Protein AF-A0A6V7WZM6-F1 (afdb_monomer_lite)

Secondary structure (DSSP, 8-state):
---GGGS-TT------TT--GGGHHHHHHHHHHHHHHHS-HHHHHH--EEEEEE--HHIIIII-PPP-HHHHHHHHHHHHHH-SSEEEEEE-S-EEEETTBTT--TTGGGSTTGGGS-HHHHHHHHHHHHHHHHHHHHHHHTTGGG-TTEEEEEETT-EEEEPTTS-GGGTB-TTSS-B-TTGGG-

Sequence (186 aa):
MGNVDSLPSNQFNVAESGAETDGMPDQAKRLIGRLKEYYTTEQLKEKWIMLFITVGTEEFCAKCDPPNIGALRHSIQTLRRSLPKLFVVLVGPIHVARSSELTLNLLKPRCPCLSKITDSQLANLQQIWRKALTQLEAEFYEKNNKYPTFSLLALSKLKIGIDNRQPLEQLFLSEFPLLNRQGNCF

Foldseek 3Di:
DDDQVPDDLPDLDLDDPLDALQCLQVNLVVSLVSCCVVDPPVRLQVDADEEEAEHDQNCVQAPVHFHPLVSVLNSLVSNPVRGQAYEYEYEYHEQEDALVGSLDRPLQCLGNPSVPDDSVSSVVSLVRQLVSQVVSQVVVVVCCVVRVRYHYHYPSYHYHHDYPPDDPCQQDPNRHSDGDPVVVVD

Structure (mmCIF, N/CA/C/O backbone):
data_AF-A0A6V7WZM6-F1
#
_entry.id   AF-A0A6V7WZM6-F1
#
loop_
_atom_site.group_PDB
_atom_site.id
_atom_site.type_symbol
_atom_site.label_atom_id
_atom_site.label_alt_id
_atom_site.label_comp_id
_atom_site.label_asym_id
_atom_site.label_entity_id
_atom_site.label_seq_id
_atom_site.pdbx_PDB_ins_code
_atom_site.Cartn_x
_atom_site.Cartn_y
_atom_site.Cartn_z
_atom_site.occupancy
_atom_site.B_iso_or_equiv
_atom_site.auth_seq_id
_atom_site.auth_comp_id
_atom_site.auth_asym_id
_atom_site.auth_atom_id
_atom_site.pdbx_PDB_model_num
ATOM 1 N N . MET A 1 1 ? 7.167 -15.679 4.738 1.00 50.94 1 MET A N 1
ATOM 2 C CA . MET A 1 1 ? 5.975 -15.218 5.487 1.00 50.94 1 MET A CA 1
ATOM 3 C C . MET A 1 1 ? 5.193 -16.457 5.918 1.00 50.94 1 MET A C 1
ATOM 5 O O . MET A 1 1 ? 5.242 -17.433 5.182 1.00 50.94 1 MET A O 1
ATOM 9 N N . GLY A 1 2 ? 4.579 -16.480 7.106 1.00 54.53 2 GLY A N 1
ATOM 10 C CA . GLY A 1 2 ? 3.734 -17.611 7.532 1.00 54.53 2 GLY A CA 1
ATOM 11 C C . GLY A 1 2 ? 2.428 -17.664 6.732 1.00 54.53 2 GLY A C 1
ATOM 12 O O . GLY A 1 2 ? 2.016 -16.640 6.192 1.00 54.53 2 GLY A O 1
ATOM 13 N N . ASN A 1 3 ? 1.787 -18.834 6.635 1.00 64.88 3 ASN A N 1
ATOM 14 C CA . ASN A 1 3 ? 0.461 -18.941 6.018 1.00 64.88 3 ASN A CA 1
ATOM 15 C C . ASN A 1 3 ? -0.543 -18.173 6.894 1.00 64.88 3 ASN A C 1
ATOM 17 O O . ASN A 1 3 ? -0.556 -18.384 8.107 1.00 64.88 3 ASN A O 1
ATOM 21 N N . VAL A 1 4 ? -1.367 -17.298 6.312 1.00 61.56 4 VAL A N 1
ATOM 22 C CA . VAL A 1 4 ? -2.349 -16.490 7.054 1.00 61.56 4 VAL A CA 1
ATOM 23 C C . VAL A 1 4 ? -3.212 -17.365 7.965 1.00 61.56 4 VAL A C 1
ATOM 25 O O . VAL A 1 4 ? -3.382 -17.027 9.136 1.00 61.56 4 VAL A O 1
ATOM 28 N N . ASP A 1 5 ? -3.640 -18.537 7.501 1.00 69.88 5 ASP A N 1
ATOM 29 C CA . ASP A 1 5 ? -4.490 -19.465 8.262 1.00 69.88 5 ASP A CA 1
ATOM 30 C C . ASP A 1 5 ? -3.770 -20.138 9.445 1.00 69.88 5 ASP A C 1
ATOM 32 O O . ASP A 1 5 ? -4.404 -20.723 10.317 1.00 69.88 5 ASP A O 1
ATOM 36 N N . SER A 1 6 ? -2.439 -20.031 9.502 1.00 69.88 6 SER A N 1
ATOM 37 C CA . SER A 1 6 ? -1.604 -20.567 10.586 1.00 69.88 6 SER A CA 1
ATOM 38 C C . SER A 1 6 ? -1.227 -19.531 11.651 1.00 69.88 6 SER A C 1
ATOM 40 O O . SER A 1 6 ? -0.584 -19.875 12.644 1.00 69.88 6 SER A O 1
ATOM 42 N N . LEU A 1 7 ? -1.592 -18.258 11.458 1.00 69.81 7 LEU A N 1
ATOM 43 C CA . LEU A 1 7 ? -1.223 -17.187 12.382 1.00 69.81 7 LEU A CA 1
ATOM 44 C C . LEU A 1 7 ? -2.189 -17.144 13.581 1.00 69.81 7 LEU A C 1
ATOM 46 O O . LEU A 1 7 ? -3.402 -17.184 13.368 1.00 69.81 7 LEU A O 1
ATOM 50 N N . PRO A 1 8 ? -1.689 -16.993 14.824 1.00 74.81 8 PRO A N 1
ATOM 51 C CA . PRO A 1 8 ? -2.537 -16.836 16.004 1.00 74.81 8 PRO A CA 1
ATOM 52 C C . PRO A 1 8 ? -3.531 -15.673 15.864 1.00 74.81 8 PRO A C 1
ATOM 54 O O . PRO A 1 8 ? -3.260 -14.694 15.168 1.00 74.81 8 PRO A O 1
ATOM 57 N N . SER A 1 9 ? -4.657 -15.731 16.580 1.00 68.38 9 SER A N 1
ATOM 58 C CA . SER A 1 9 ? -5.728 -14.719 16.500 1.00 68.38 9 SER A CA 1
ATOM 59 C C . SER A 1 9 ? -5.288 -13.302 16.895 1.00 68.38 9 SER A C 1
ATOM 61 O O . SER A 1 9 ? -5.882 -12.322 16.450 1.00 68.38 9 SER A O 1
ATOM 63 N N . ASN A 1 10 ? -4.209 -13.171 17.675 1.00 73.25 10 ASN A N 1
ATOM 64 C CA . ASN A 1 10 ? -3.603 -11.886 18.035 1.00 73.25 10 ASN A CA 1
ATOM 65 C C . ASN A 1 10 ? -2.648 -11.320 16.963 1.00 73.25 10 ASN A C 1
ATOM 67 O O . ASN A 1 10 ? -2.084 -10.242 17.154 1.00 73.25 10 ASN A O 1
ATOM 71 N N . GLN A 1 11 ? -2.442 -12.029 15.848 1.00 81.69 11 GLN A N 1
ATOM 72 C CA . GLN A 1 11 ? -1.678 -11.546 14.705 1.00 81.69 11 GLN A CA 1
ATOM 73 C C . GLN A 1 11 ? -2.614 -11.035 13.609 1.00 81.69 11 GLN A C 1
ATOM 75 O O . GLN A 1 11 ? -3.387 -11.774 12.996 1.00 81.69 11 GLN A O 1
ATOM 80 N N . PHE A 1 12 ? -2.481 -9.743 13.323 1.00 89.25 12 PHE A N 1
ATOM 81 C CA . PHE A 1 12 ? -3.314 -9.021 12.360 1.00 89.25 12 PHE A CA 1
ATOM 82 C C . PHE A 1 12 ? -2.660 -8.874 10.980 1.00 89.25 12 PHE A C 1
ATOM 84 O O . PHE A 1 12 ? -3.156 -8.130 10.138 1.00 89.25 12 PHE A O 1
ATOM 91 N N . ASN A 1 13 ? -1.547 -9.571 10.734 1.00 88.56 13 ASN A N 1
ATOM 92 C CA . ASN A 1 13 ? -0.945 -9.617 9.408 1.00 88.56 13 ASN A CA 1
ATOM 93 C C . ASN A 1 13 ? -1.780 -10.535 8.503 1.00 88.56 13 ASN A C 1
ATOM 95 O O . ASN A 1 13 ? -1.905 -11.726 8.773 1.00 88.56 13 ASN A O 1
ATOM 99 N N . VAL A 1 14 ? -2.352 -9.959 7.449 1.00 90.69 14 VAL A N 1
ATOM 100 C CA . VAL A 1 14 ? -3.162 -10.658 6.437 1.00 90.69 14 VAL A CA 1
ATOM 101 C C . VAL A 1 14 ? -2.516 -10.605 5.050 1.00 90.69 14 VAL A C 1
ATOM 103 O O . VAL A 1 14 ? -3.188 -10.849 4.054 1.00 90.69 14 VAL A O 1
ATOM 106 N N . ALA A 1 15 ? -1.226 -10.258 4.977 1.00 87.00 15 ALA A N 1
ATOM 107 C CA . ALA A 1 15 ? -0.491 -10.216 3.724 1.00 87.00 15 ALA A CA 1
ATOM 108 C C . ALA A 1 15 ? -0.279 -11.632 3.176 1.00 87.00 15 ALA A C 1
ATOM 110 O O . ALA A 1 15 ? 0.153 -12.540 3.890 1.00 87.00 15 ALA A O 1
ATOM 111 N N . GLU A 1 16 ? -0.536 -11.790 1.883 1.00 84.94 16 GLU A N 1
ATOM 112 C CA . GLU A 1 16 ? -0.425 -13.055 1.164 1.00 84.94 16 GLU A CA 1
ATOM 113 C C . GLU A 1 16 ? 0.587 -12.919 0.025 1.00 84.94 16 GLU A C 1
ATOM 115 O O . GLU A 1 16 ? 0.726 -11.860 -0.588 1.00 84.94 16 GLU A O 1
ATOM 120 N N . SER A 1 17 ? 1.330 -13.991 -0.246 1.00 82.31 17 SER A N 1
ATOM 121 C CA . SER A 1 17 ? 2.228 -14.028 -1.406 1.00 82.31 17 SER A CA 1
ATOM 122 C C . SER A 1 17 ? 1.406 -14.028 -2.693 1.00 82.31 17 SER A C 1
ATOM 124 O O . SER A 1 17 ? 0.394 -14.721 -2.762 1.00 82.31 17 SER A O 1
ATOM 126 N N . GLY A 1 18 ? 1.828 -13.261 -3.700 1.00 83.50 18 GLY A N 1
ATOM 127 C CA . GLY A 1 18 ? 1.054 -13.116 -4.935 1.00 83.50 18 GLY A CA 1
ATOM 128 C C . GLY A 1 18 ? -0.192 -12.234 -4.795 1.00 83.50 18 GLY A C 1
ATOM 129 O O . GLY A 1 18 ? -1.005 -12.192 -5.712 1.00 83.50 18 GLY A O 1
ATOM 130 N N . ALA A 1 19 ? -0.378 -11.546 -3.664 1.00 87.00 19 ALA A N 1
ATOM 131 C CA . ALA A 1 19 ? -1.507 -10.646 -3.494 1.00 87.00 19 ALA A CA 1
ATOM 132 C C . ALA A 1 19 ? -1.387 -9.405 -4.386 1.00 87.00 19 ALA A C 1
ATOM 134 O O . ALA A 1 19 ? -0.402 -8.668 -4.331 1.00 87.00 19 ALA A O 1
ATOM 135 N N . GLU A 1 20 ? -2.456 -9.142 -5.126 1.00 92.94 20 GLU A N 1
ATOM 136 C CA . GLU A 1 20 ? -2.622 -7.963 -5.972 1.00 92.94 20 GLU A CA 1
ATOM 137 C C . GLU A 1 20 ? -3.690 -7.030 -5.386 1.00 92.94 20 GLU A C 1
ATOM 139 O O . GLU A 1 20 ? -4.483 -7.410 -4.516 1.00 92.94 20 GLU A O 1
ATOM 144 N N . THR A 1 21 ? -3.754 -5.798 -5.887 1.00 93.62 21 THR A N 1
ATOM 145 C CA . THR A 1 21 ? -4.745 -4.791 -5.486 1.00 93.62 21 THR A CA 1
ATOM 146 C C . THR A 1 21 ? -6.187 -5.271 -5.653 1.00 93.62 21 THR A C 1
ATOM 148 O O . THR A 1 21 ? -7.040 -4.866 -4.863 1.00 93.62 21 THR A O 1
ATOM 151 N N . ASP A 1 22 ? -6.451 -6.187 -6.587 1.00 93.81 22 ASP A N 1
ATOM 152 C CA . ASP A 1 22 ? -7.751 -6.841 -6.782 1.00 93.81 22 ASP A CA 1
ATOM 153 C C . ASP A 1 22 ? -8.219 -7.647 -5.560 1.00 93.81 22 ASP A C 1
ATOM 155 O O . ASP A 1 22 ? -9.410 -7.658 -5.249 1.00 93.81 22 ASP A O 1
ATOM 159 N N . GLY A 1 23 ? -7.292 -8.283 -4.835 1.00 92.94 23 GLY A N 1
ATOM 160 C CA . GLY A 1 23 ? -7.582 -9.113 -3.658 1.00 92.94 23 GLY A CA 1
ATOM 161 C C . GLY A 1 23 ? -7.719 -8.327 -2.349 1.00 92.94 23 GLY A C 1
ATOM 162 O O . GLY A 1 23 ? -8.109 -8.880 -1.316 1.00 92.94 23 GLY A O 1
ATOM 163 N N . MET A 1 24 ? -7.432 -7.023 -2.368 1.00 95.06 24 MET A N 1
ATOM 164 C CA . MET A 1 24 ? -7.459 -6.171 -1.174 1.00 95.06 24 MET A CA 1
ATOM 165 C C . MET A 1 24 ? -8.801 -6.154 -0.424 1.00 95.06 24 MET A C 1
ATOM 167 O O . MET A 1 24 ? -8.771 -6.135 0.813 1.00 95.06 24 MET A O 1
ATOM 171 N N . PRO A 1 25 ? -9.975 -6.198 -1.091 1.00 96.56 25 PRO A N 1
ATOM 172 C CA . PRO A 1 25 ? -11.255 -6.247 -0.393 1.00 96.56 25 PRO A CA 1
ATOM 173 C C . PRO A 1 25 ? -11.390 -7.447 0.538 1.00 96.56 25 PRO A C 1
ATOM 175 O O . PRO A 1 25 ? -11.961 -7.324 1.624 1.00 96.56 25 PRO A O 1
ATOM 178 N N . ASP A 1 26 ? -10.858 -8.598 0.141 1.00 94.94 26 ASP A N 1
ATOM 179 C CA . ASP A 1 26 ? -10.987 -9.818 0.925 1.00 94.94 26 ASP A CA 1
ATOM 180 C C . ASP A 1 26 ? -9.980 -9.850 2.075 1.00 94.94 26 ASP A C 1
ATOM 182 O O . ASP A 1 26 ? -10.364 -10.192 3.196 1.00 94.94 26 ASP A O 1
ATOM 186 N N . GLN A 1 27 ? -8.750 -9.362 1.872 1.00 94.56 27 GLN A N 1
ATOM 187 C CA . GLN A 1 27 ? -7.808 -9.139 2.978 1.00 94.56 27 GLN A CA 1
ATOM 188 C C . GLN A 1 27 ? -8.362 -8.147 4.013 1.00 94.56 27 GLN A C 1
ATOM 190 O O . GLN A 1 27 ? -8.269 -8.385 5.219 1.00 94.56 27 GLN A O 1
ATOM 195 N N . ALA A 1 28 ? -9.019 -7.070 3.568 1.00 96.56 28 ALA A N 1
ATOM 196 C CA . ALA A 1 28 ? -9.667 -6.110 4.459 1.00 96.56 28 ALA A CA 1
ATOM 197 C C . ALA A 1 28 ? -10.770 -6.763 5.310 1.00 96.56 28 ALA A C 1
ATOM 199 O O . ALA A 1 28 ? -10.822 -6.546 6.523 1.00 96.56 28 ALA A O 1
ATOM 200 N N . LYS A 1 29 ? -11.631 -7.596 4.707 1.00 96.12 29 LYS A N 1
ATOM 201 C CA . LYS A 1 29 ? -12.665 -8.348 5.442 1.00 96.12 29 LYS A CA 1
ATOM 202 C C . LYS A 1 29 ? -12.052 -9.319 6.452 1.00 96.12 29 LYS A C 1
ATOM 204 O O . LYS A 1 29 ? -12.521 -9.369 7.588 1.00 96.12 29 LYS A O 1
ATOM 209 N N . ARG A 1 30 ? -10.994 -10.047 6.069 1.00 94.25 30 ARG A N 1
ATOM 210 C CA . ARG A 1 30 ? -10.267 -10.972 6.959 1.00 94.25 30 ARG A CA 1
ATOM 211 C C . ARG A 1 30 ? -9.695 -10.241 8.174 1.00 94.25 30 ARG A C 1
ATOM 213 O O . ARG A 1 30 ? -9.903 -10.684 9.301 1.00 94.25 30 ARG A O 1
ATOM 220 N N . LEU A 1 31 ? -9.053 -9.090 7.964 1.00 95.69 31 LEU A N 1
ATOM 221 C CA . LEU A 1 31 ? -8.522 -8.258 9.047 1.00 95.69 31 LEU A CA 1
ATOM 222 C C . LEU A 1 31 ? -9.627 -7.787 10.004 1.00 95.69 31 LEU A C 1
ATOM 224 O O . LEU A 1 31 ? -9.470 -7.878 11.220 1.00 95.69 31 LEU A O 1
ATOM 228 N N . ILE A 1 32 ? -10.757 -7.313 9.469 1.00 95.31 32 ILE A N 1
ATOM 229 C CA . ILE A 1 32 ? -11.909 -6.900 10.285 1.00 95.31 32 ILE A CA 1
ATOM 230 C C . ILE A 1 32 ? -12.431 -8.073 11.119 1.00 95.31 32 ILE A C 1
ATOM 232 O O . ILE A 1 32 ? -12.742 -7.880 12.293 1.00 95.31 32 ILE A O 1
ATOM 236 N N . GLY A 1 33 ? -12.514 -9.269 10.528 1.00 93.56 33 GLY A N 1
ATOM 237 C CA . GLY A 1 33 ? -12.898 -10.493 11.230 1.00 93.56 33 GLY A CA 1
ATOM 238 C C . GLY A 1 33 ? -11.994 -10.763 12.430 1.00 93.56 33 GLY A C 1
ATOM 239 O O . GLY A 1 33 ? -12.481 -10.821 13.555 1.00 93.56 33 GLY A O 1
ATOM 240 N N . ARG A 1 34 ? -10.674 -10.797 12.208 1.00 92.50 34 ARG A N 1
ATOM 241 C CA . ARG A 1 34 ? -9.678 -11.021 13.273 1.00 92.50 34 ARG A CA 1
ATOM 242 C C . ARG A 1 34 ? -9.743 -9.976 14.382 1.00 92.50 34 ARG A C 1
ATOM 244 O O . ARG A 1 34 ? -9.690 -10.314 15.559 1.00 92.50 34 ARG A O 1
ATOM 251 N N . LEU A 1 35 ? -9.887 -8.700 14.023 1.00 94.06 35 LEU A N 1
ATOM 252 C CA . LEU A 1 35 ? -9.990 -7.617 15.005 1.00 94.06 35 LEU A CA 1
ATOM 253 C C . LEU A 1 35 ? -11.238 -7.752 15.882 1.00 94.06 35 LEU A C 1
ATOM 255 O O . LEU A 1 35 ? -11.156 -7.490 17.077 1.00 94.06 35 LEU A O 1
ATOM 259 N N . LYS A 1 36 ? -12.374 -8.155 15.304 1.00 92.62 36 LYS A N 1
ATOM 260 C CA . LYS A 1 36 ? -13.636 -8.351 16.036 1.00 92.62 36 LYS A CA 1
ATOM 261 C C . LYS A 1 36 ? -13.674 -9.641 16.851 1.00 92.62 36 LYS A C 1
ATOM 263 O O . LYS A 1 36 ? -14.437 -9.721 17.804 1.00 92.62 36 LYS A O 1
ATOM 268 N N . GLU A 1 37 ? -12.893 -10.642 16.465 1.00 92.12 37 GLU A N 1
ATOM 269 C CA . GLU A 1 37 ? -12.717 -11.866 17.247 1.00 92.12 37 GLU A CA 1
ATOM 270 C C . GLU A 1 37 ? -11.836 -11.612 18.476 1.00 92.12 37 GLU A C 1
ATOM 272 O O . GLU A 1 37 ? -12.123 -12.107 19.563 1.00 92.12 37 GLU A O 1
ATOM 277 N N . TYR A 1 38 ? -10.782 -10.807 18.317 1.00 92.69 38 TYR A N 1
ATOM 278 C CA . TYR A 1 38 ? -9.828 -10.537 19.390 1.00 92.69 38 TYR A CA 1
ATOM 279 C C . TYR A 1 38 ? -10.270 -9.417 20.348 1.00 92.69 38 TYR A C 1
ATOM 281 O O . TYR A 1 38 ? -10.013 -9.502 21.549 1.00 92.69 38 TYR A O 1
ATOM 289 N N . TYR A 1 39 ? -10.916 -8.360 19.844 1.00 92.62 39 TYR A N 1
ATOM 290 C CA . TYR A 1 39 ? -11.364 -7.217 2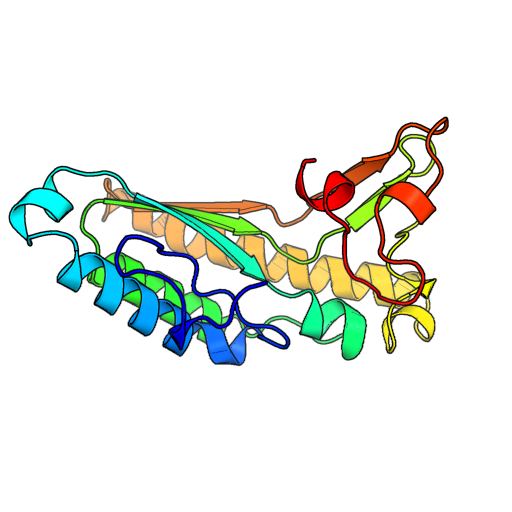0.645 1.00 92.62 39 TYR A CA 1
ATOM 291 C C . TYR A 1 39 ? -12.887 -7.131 20.729 1.00 92.62 39 TYR A C 1
ATOM 293 O O . TYR A 1 39 ? -13.590 -7.303 19.732 1.00 92.62 39 TYR A O 1
ATOM 301 N N . THR A 1 40 ? -13.402 -6.734 21.895 1.00 93.75 40 THR A N 1
ATOM 302 C CA . THR A 1 40 ? -14.820 -6.373 22.022 1.00 93.75 40 THR A CA 1
ATOM 303 C C . THR A 1 40 ? -15.132 -5.070 21.282 1.00 93.75 40 THR A C 1
ATOM 305 O O . THR A 1 40 ? -14.252 -4.258 20.970 1.00 93.75 40 THR A O 1
ATOM 308 N N . THR A 1 41 ? -16.420 -4.827 21.032 1.00 92.31 41 THR A N 1
ATOM 309 C CA . THR A 1 41 ? -16.881 -3.594 20.376 1.00 92.31 41 THR A CA 1
ATOM 310 C C . THR A 1 41 ? -16.483 -2.344 21.171 1.00 92.31 41 THR A C 1
ATOM 312 O O . THR A 1 41 ? -16.125 -1.321 20.587 1.00 92.31 41 THR A O 1
ATOM 315 N N . GLU A 1 42 ? -16.511 -2.418 22.499 1.00 94.31 42 GLU A N 1
ATOM 316 C CA . GLU A 1 42 ? -16.134 -1.344 23.421 1.00 94.31 42 GLU A CA 1
ATOM 317 C C . GLU A 1 42 ? -14.629 -1.074 23.344 1.00 94.31 42 GLU A C 1
ATOM 319 O O . GLU A 1 42 ? -14.218 0.070 23.155 1.00 94.31 42 GLU A O 1
ATOM 324 N N . GLN A 1 43 ? -13.807 -2.129 23.366 1.00 94.56 43 GLN A N 1
ATOM 325 C CA . GLN A 1 43 ? -12.353 -2.008 23.242 1.00 94.56 43 GLN A CA 1
ATOM 326 C C . GLN A 1 43 ? -11.938 -1.376 21.909 1.00 94.56 43 GLN A C 1
ATOM 328 O O . GLN A 1 43 ? -11.031 -0.542 21.880 1.00 94.56 43 GLN A O 1
ATOM 333 N N . LEU A 1 44 ? -12.604 -1.731 20.804 1.00 94.56 44 LEU A N 1
ATOM 334 C CA . LEU A 1 44 ? -12.327 -1.131 19.497 1.00 94.56 44 LEU A CA 1
ATOM 335 C C . LEU A 1 44 ? -12.645 0.369 19.474 1.00 94.56 44 LEU A C 1
ATOM 337 O O . LEU A 1 44 ? -11.889 1.127 18.877 1.00 94.56 44 LEU A O 1
ATOM 341 N N . LYS A 1 45 ? -13.716 0.828 20.139 1.00 94.69 45 LYS A N 1
ATOM 342 C CA . LYS A 1 45 ? -14.082 2.262 20.204 1.00 94.69 45 LYS A CA 1
ATOM 343 C C . LYS A 1 45 ? -13.028 3.113 20.908 1.00 94.69 45 LYS A C 1
ATOM 345 O O . LYS A 1 45 ? -12.867 4.296 20.593 1.00 94.69 45 LYS A O 1
ATOM 350 N N . GLU A 1 46 ? -12.294 2.535 21.847 1.00 95.19 46 GLU A N 1
ATOM 351 C CA . GLU A 1 46 ? -11.283 3.254 22.620 1.00 95.19 46 GLU A CA 1
ATOM 352 C C . GLU A 1 46 ? -9.924 3.309 21.913 1.00 95.19 46 GLU A C 1
ATOM 354 O O . GLU A 1 46 ? -9.199 4.293 22.070 1.00 95.19 46 GLU A O 1
ATOM 359 N N . LYS A 1 47 ? -9.610 2.323 21.067 1.00 94.25 47 LYS A N 1
ATOM 360 C CA . LYS A 1 47 ? -8.286 2.149 20.455 1.00 94.25 47 LYS A CA 1
ATOM 361 C C . LYS A 1 47 ? -8.168 2.805 19.084 1.00 94.25 47 LYS A C 1
ATOM 363 O O . LYS A 1 47 ? -9.050 2.674 18.246 1.00 94.25 47 LYS A O 1
ATOM 368 N N . TRP A 1 48 ? -7.030 3.451 18.838 1.00 96.50 48 TRP A N 1
ATOM 369 C CA . TRP A 1 48 ? -6.594 3.804 17.488 1.00 96.50 48 TRP A CA 1
ATOM 370 C C . TRP A 1 48 ? -5.861 2.626 16.857 1.00 96.50 48 TRP A C 1
ATOM 372 O O . TRP A 1 48 ? -4.947 2.069 17.463 1.00 96.50 48 TRP A O 1
ATOM 382 N N . ILE A 1 49 ? -6.247 2.271 15.633 1.00 96.06 49 ILE A N 1
ATOM 383 C CA . ILE A 1 49 ? -5.558 1.255 14.838 1.00 96.06 49 ILE A CA 1
ATOM 384 C C . ILE A 1 49 ? -4.738 1.965 13.767 1.00 96.06 49 ILE A C 1
ATOM 386 O O . ILE A 1 49 ? -5.288 2.695 12.944 1.00 96.06 49 ILE A O 1
ATOM 390 N N . MET A 1 50 ? -3.426 1.742 13.778 1.00 97.06 50 MET A N 1
ATOM 391 C CA . MET A 1 50 ? -2.549 2.087 12.663 1.00 97.06 50 MET A CA 1
ATOM 392 C C . MET A 1 50 ? -2.450 0.872 11.741 1.00 97.06 50 MET A C 1
ATOM 394 O O . MET A 1 50 ? -2.057 -0.207 12.180 1.00 97.06 50 MET A O 1
ATOM 398 N N . LEU A 1 51 ? -2.826 1.043 10.477 1.00 96.88 51 LEU A N 1
ATOM 399 C CA . LEU A 1 51 ? -2.837 -0.012 9.473 1.00 96.88 51 LEU A CA 1
ATOM 400 C C . LEU A 1 51 ? -1.888 0.340 8.333 1.00 96.88 51 LEU A C 1
ATOM 402 O O . LEU A 1 51 ? -2.097 1.328 7.632 1.00 96.88 51 LEU A O 1
ATOM 406 N N . PHE A 1 52 ? -0.894 -0.512 8.109 1.00 95.50 52 PHE A N 1
ATOM 407 C CA . PHE A 1 52 ? -0.052 -0.453 6.922 1.00 95.50 52 PHE A CA 1
ATOM 408 C C . PHE A 1 52 ? -0.672 -1.304 5.814 1.00 95.50 52 PHE A C 1
ATOM 410 O O . PHE A 1 52 ? -0.922 -2.492 6.005 1.00 95.50 52 PHE A O 1
ATOM 417 N N . ILE A 1 53 ? -0.918 -0.689 4.660 1.00 94.94 53 ILE A N 1
ATOM 418 C CA . ILE A 1 53 ? -1.336 -1.367 3.433 1.00 94.94 53 ILE A CA 1
ATOM 419 C C . ILE A 1 53 ? -0.188 -1.230 2.444 1.00 94.94 53 ILE A C 1
ATOM 421 O O . ILE A 1 53 ? 0.011 -0.160 1.879 1.00 94.94 53 ILE A O 1
ATOM 425 N N . THR A 1 54 ? 0.576 -2.296 2.251 1.00 91.69 54 THR A N 1
ATOM 426 C CA . THR A 1 54 ? 1.697 -2.348 1.305 1.00 91.69 54 THR A CA 1
ATOM 427 C C . THR A 1 54 ? 1.255 -3.105 0.059 1.00 91.69 54 THR A C 1
ATOM 429 O O . THR A 1 54 ? 0.925 -4.286 0.163 1.00 91.69 54 THR A O 1
ATOM 432 N N . VAL A 1 55 ? 1.214 -2.448 -1.101 1.00 91.31 55 VAL A N 1
ATOM 433 C CA . VAL A 1 55 ? 0.639 -3.022 -2.331 1.00 91.31 55 VAL A CA 1
ATOM 434 C C . VAL A 1 55 ? 1.490 -2.749 -3.561 1.00 91.31 55 VAL A C 1
ATOM 436 O O . VAL A 1 55 ? 2.300 -1.822 -3.598 1.00 91.31 55 VAL A O 1
ATOM 439 N N . GLY A 1 56 ? 1.243 -3.542 -4.602 1.00 85.56 56 GLY A N 1
ATOM 440 C CA . GLY A 1 56 ? 1.727 -3.273 -5.944 1.00 85.56 56 GLY A CA 1
ATOM 441 C C . GLY A 1 56 ? 3.044 -3.932 -6.299 1.00 85.56 56 GLY A C 1
ATOM 442 O O . GLY A 1 56 ? 3.457 -3.791 -7.437 1.00 85.56 56 GLY A O 1
ATOM 443 N N . THR A 1 57 ? 3.713 -4.656 -5.398 1.00 84.38 57 THR A N 1
ATOM 444 C CA . THR A 1 57 ? 4.933 -5.393 -5.771 1.00 84.38 57 THR A CA 1
ATOM 445 C C . THR A 1 57 ? 4.648 -6.395 -6.886 1.00 84.38 57 THR A C 1
ATOM 447 O O . THR A 1 57 ? 5.396 -6.420 -7.856 1.00 84.38 57 THR A O 1
ATOM 450 N N . GLU A 1 58 ? 3.559 -7.161 -6.799 1.00 88.94 58 GLU A N 1
ATOM 451 C CA . GLU A 1 58 ? 3.198 -8.162 -7.809 1.00 88.94 58 GLU A CA 1
ATOM 452 C C . GLU A 1 58 ? 2.829 -7.510 -9.146 1.00 88.94 58 GLU A C 1
ATOM 454 O O . GLU A 1 58 ? 3.465 -7.787 -10.166 1.00 88.94 58 GLU A O 1
ATOM 459 N N . GLU A 1 59 ? 1.890 -6.560 -9.153 1.00 92.69 59 GLU A N 1
ATOM 460 C CA . GLU A 1 59 ? 1.498 -5.862 -10.382 1.00 92.69 59 GLU A CA 1
ATOM 461 C C . GLU A 1 59 ? 2.666 -5.097 -11.005 1.00 92.69 59 GLU A C 1
ATOM 463 O O . GLU A 1 59 ? 2.895 -5.177 -12.210 1.00 92.69 59 GLU A O 1
ATOM 468 N N . PHE A 1 60 ? 3.453 -4.389 -10.196 1.00 90.25 60 PHE A N 1
ATOM 469 C CA . PHE A 1 60 ? 4.550 -3.560 -10.680 1.00 90.25 60 PHE A CA 1
ATOM 470 C C . PHE A 1 60 ? 5.730 -4.403 -11.175 1.00 90.25 60 PHE A C 1
ATOM 472 O O . PHE A 1 60 ? 6.266 -4.124 -12.242 1.00 90.25 60 PHE A O 1
ATOM 479 N N . CYS A 1 61 ? 6.142 -5.436 -10.433 1.00 88.81 61 CYS A N 1
ATOM 480 C CA . CYS A 1 61 ? 7.317 -6.257 -10.742 1.00 88.81 61 CYS A CA 1
ATOM 481 C C . CYS A 1 61 ? 7.029 -7.321 -11.811 1.00 88.81 61 CYS A C 1
ATOM 483 O O . CYS A 1 61 ? 7.778 -7.451 -12.789 1.00 88.81 61 CYS A O 1
ATOM 485 N N . ALA A 1 62 ? 5.955 -8.094 -11.624 1.00 89.12 62 ALA A N 1
ATOM 486 C CA . ALA A 1 62 ? 5.662 -9.263 -12.443 1.00 89.12 62 ALA A CA 1
ATOM 487 C C . ALA A 1 62 ? 4.864 -8.920 -13.705 1.00 89.12 62 ALA A C 1
ATOM 489 O O . ALA A 1 62 ? 5.096 -9.557 -14.732 1.00 89.12 62 ALA A O 1
ATOM 490 N N . LYS A 1 63 ? 3.982 -7.908 -13.657 1.00 92.69 63 LYS A N 1
ATOM 491 C CA . LYS A 1 63 ? 3.056 -7.590 -14.763 1.00 92.69 63 LYS A CA 1
ATOM 492 C C . LYS A 1 63 ? 3.267 -6.225 -15.427 1.00 92.69 63 LYS A C 1
ATOM 494 O O . LYS A 1 63 ? 2.858 -6.040 -16.565 1.00 92.69 63 LYS A O 1
ATOM 499 N N . CYS A 1 64 ? 3.958 -5.300 -14.761 1.00 94.19 64 CYS A N 1
ATOM 500 C CA . CYS A 1 64 ? 4.019 -3.882 -15.132 1.00 94.19 64 CYS A CA 1
ATOM 501 C C . CYS A 1 64 ? 2.640 -3.199 -15.210 1.00 94.19 64 CYS A C 1
ATOM 503 O O . CYS A 1 64 ? 2.454 -2.264 -15.993 1.00 94.19 64 CYS A O 1
ATOM 505 N N . ASP A 1 65 ? 1.691 -3.647 -14.390 1.00 95.38 65 ASP A N 1
ATOM 506 C CA . ASP A 1 65 ? 0.308 -3.185 -14.426 1.00 95.38 65 ASP A CA 1
ATOM 507 C C . ASP A 1 65 ? 0.065 -1.978 -13.501 1.00 95.38 65 ASP A C 1
ATOM 509 O O . ASP A 1 65 ? 0.763 -1.780 -12.493 1.00 95.38 65 ASP A O 1
ATOM 513 N N . PRO A 1 66 ? -0.921 -1.125 -13.835 1.00 95.19 66 PRO A N 1
ATOM 514 C CA . PRO A 1 66 ? -1.403 -0.087 -12.932 1.00 95.19 66 PRO A CA 1
ATOM 515 C C . PRO A 1 66 ? -2.188 -0.687 -11.744 1.00 95.19 66 PRO A C 1
ATOM 517 O O . PRO A 1 66 ? -2.680 -1.808 -11.837 1.00 95.19 66 PRO A O 1
ATOM 520 N N . PRO A 1 67 ? -2.377 0.064 -10.640 1.00 95.75 67 PRO A N 1
ATOM 521 C CA . PRO A 1 67 ? -3.187 -0.405 -9.516 1.00 95.75 67 PRO A CA 1
ATOM 522 C C . PRO A 1 67 ? -4.677 -0.478 -9.857 1.00 95.75 67 PRO A C 1
ATOM 524 O O . PRO A 1 67 ? -5.220 0.446 -10.473 1.00 95.75 67 PRO A O 1
ATOM 527 N N . ASN A 1 68 ? -5.391 -1.456 -9.291 1.00 96.50 68 ASN A N 1
ATOM 528 C CA . ASN A 1 68 ? -6.847 -1.400 -9.201 1.00 96.50 68 ASN A CA 1
ATOM 529 C C . ASN A 1 68 ? -7.290 -0.462 -8.066 1.00 96.50 68 ASN A C 1
ATOM 531 O O . ASN A 1 68 ? -7.501 -0.839 -6.909 1.00 96.50 68 ASN A O 1
ATOM 535 N N . ILE A 1 69 ? -7.488 0.806 -8.423 1.00 96.00 69 ILE A N 1
ATOM 536 C CA . ILE A 1 69 ? -7.950 1.836 -7.486 1.00 96.00 69 ILE A CA 1
ATOM 537 C C . ILE A 1 69 ? -9.389 1.602 -7.019 1.00 96.00 69 ILE A C 1
ATOM 539 O O . ILE A 1 69 ? -9.744 2.005 -5.911 1.00 96.00 69 ILE A O 1
ATOM 543 N N . GLY A 1 70 ? -10.223 0.933 -7.818 1.00 97.00 70 GLY A N 1
ATOM 544 C CA . GLY A 1 70 ? -11.573 0.545 -7.410 1.00 97.00 70 GLY A CA 1
ATOM 545 C C . GLY A 1 70 ? -11.545 -0.378 -6.194 1.00 97.00 70 GLY A C 1
ATOM 546 O O . GLY A 1 70 ? -12.191 -0.086 -5.182 1.00 97.00 70 GLY A O 1
ATOM 547 N N . ALA A 1 71 ? -10.734 -1.432 -6.267 1.00 97.00 71 ALA A N 1
ATOM 548 C CA . ALA A 1 71 ? -10.557 -2.401 -5.194 1.00 97.00 71 ALA A CA 1
ATOM 549 C C . ALA A 1 71 ? -9.919 -1.766 -3.946 1.00 97.00 71 ALA A C 1
ATOM 551 O O . ALA A 1 71 ? -10.445 -1.919 -2.839 1.00 97.00 71 ALA A O 1
ATOM 552 N N . LEU A 1 72 ? -8.862 -0.959 -4.105 1.00 96.56 72 LEU A N 1
ATOM 553 C CA . LEU A 1 72 ? -8.244 -0.218 -2.993 1.00 96.56 72 LEU A CA 1
ATOM 554 C C . LEU A 1 72 ? -9.229 0.730 -2.297 1.00 96.56 72 LEU A C 1
ATOM 556 O O . LEU A 1 72 ? -9.365 0.706 -1.070 1.00 96.56 72 LEU A O 1
ATOM 560 N N . ARG A 1 73 ? -9.975 1.527 -3.071 1.00 96.88 73 ARG A N 1
ATOM 561 C CA . ARG A 1 73 ? -11.001 2.432 -2.542 1.00 96.88 73 ARG A CA 1
ATOM 562 C C . ARG A 1 73 ? -12.064 1.663 -1.768 1.00 96.88 73 ARG A C 1
ATOM 564 O O . ARG A 1 73 ? -12.407 2.058 -0.654 1.00 96.88 73 ARG A O 1
ATOM 571 N N . HIS A 1 74 ? -12.577 0.574 -2.336 1.00 97.44 74 HIS A N 1
ATOM 572 C CA . HIS A 1 74 ? -13.591 -0.252 -1.686 1.00 97.44 74 HIS A CA 1
ATOM 573 C C . HIS A 1 74 ? -13.079 -0.855 -0.367 1.00 97.44 74 HIS A C 1
ATOM 575 O O . HIS A 1 74 ? -13.788 -0.839 0.642 1.00 97.44 74 HIS A O 1
ATOM 581 N N . SER A 1 75 ? -11.824 -1.300 -0.343 1.00 97.44 75 SER A N 1
ATOM 582 C CA . SER A 1 75 ? -11.170 -1.873 0.839 1.00 97.44 75 SER A CA 1
ATOM 583 C C . SER A 1 75 ? -11.048 -0.854 1.970 1.00 97.44 75 SER A C 1
ATOM 585 O O . SER A 1 75 ? -11.505 -1.097 3.088 1.00 97.44 75 SER A O 1
ATOM 587 N N . ILE A 1 76 ? -10.523 0.338 1.669 1.00 96.75 76 ILE A N 1
ATOM 588 C CA . ILE A 1 76 ? -10.363 1.422 2.649 1.00 96.75 76 ILE A CA 1
ATOM 589 C C . ILE A 1 76 ? -11.728 1.910 3.154 1.00 96.75 76 ILE A C 1
ATOM 591 O O . ILE A 1 76 ? -11.903 2.139 4.352 1.00 96.75 76 ILE A O 1
ATOM 595 N N . GLN A 1 77 ? -12.736 2.017 2.279 1.00 95.75 77 GLN A N 1
ATOM 596 C CA . GLN A 1 77 ? -14.102 2.350 2.696 1.00 95.75 77 GLN A CA 1
ATOM 597 C C . GLN A 1 77 ? -14.691 1.296 3.640 1.00 95.75 77 GLN A C 1
ATOM 599 O O . GLN A 1 77 ? -15.362 1.658 4.607 1.00 95.75 77 GLN A O 1
ATOM 604 N N . THR A 1 78 ? -14.441 0.015 3.375 1.00 97.12 78 THR A N 1
ATOM 605 C CA . THR A 1 78 ? -14.915 -1.103 4.202 1.00 97.12 78 THR A CA 1
ATOM 606 C C . THR A 1 78 ? -14.268 -1.084 5.587 1.00 97.12 78 THR A C 1
ATOM 608 O O . THR A 1 78 ? -14.975 -1.187 6.594 1.00 97.12 78 THR A O 1
ATOM 611 N N . LEU A 1 79 ? -12.953 -0.855 5.653 1.00 96.81 79 LEU A N 1
ATOM 612 C CA . LEU A 1 79 ? -12.202 -0.697 6.902 1.00 96.81 79 LEU A CA 1
ATOM 613 C C . LEU A 1 79 ? -12.705 0.498 7.712 1.00 96.81 79 LEU A C 1
ATOM 615 O O . LEU A 1 79 ? -13.068 0.343 8.875 1.00 96.81 79 LEU A O 1
ATOM 619 N N . ARG A 1 80 ? -12.830 1.667 7.075 1.00 94.62 80 ARG A N 1
ATOM 620 C CA . ARG A 1 80 ? -13.328 2.897 7.708 1.00 94.62 80 ARG A CA 1
ATOM 621 C C . ARG A 1 80 ? -14.746 2.756 8.266 1.00 94.62 80 ARG A C 1
ATOM 623 O O . ARG A 1 80 ? -15.066 3.365 9.276 1.00 94.62 80 ARG A O 1
ATOM 630 N N . ARG A 1 81 ? -15.620 1.995 7.600 1.00 94.06 81 ARG A N 1
ATOM 631 C CA . ARG A 1 81 ? -16.990 1.737 8.085 1.00 94.06 81 ARG A CA 1
ATOM 632 C C . ARG A 1 81 ? -17.026 0.757 9.257 1.00 94.06 81 ARG A C 1
ATOM 634 O O . ARG A 1 81 ? -17.966 0.801 10.041 1.00 94.06 81 ARG A O 1
ATOM 641 N N . SER A 1 82 ? -16.043 -0.133 9.344 1.00 95.56 82 SER A N 1
ATOM 642 C CA . SER A 1 82 ? -16.029 -1.229 10.317 1.00 95.56 82 SER A CA 1
ATOM 643 C C . SER A 1 82 ? -15.224 -0.919 11.575 1.00 95.56 82 SER A C 1
ATOM 645 O O . SER A 1 82 ? -15.467 -1.547 12.604 1.00 95.56 82 SER A O 1
ATOM 647 N N . LEU A 1 83 ? -14.271 0.012 11.493 1.00 95.50 83 LEU A N 1
ATOM 648 C CA . LEU A 1 83 ? -13.365 0.380 12.576 1.00 95.50 83 LEU A CA 1
ATOM 649 C C . LEU A 1 83 ? -13.596 1.843 12.984 1.00 95.50 83 LEU A C 1
ATOM 651 O O . LEU A 1 83 ? -13.638 2.716 12.118 1.00 95.50 83 LEU A O 1
ATOM 655 N N . PRO A 1 84 ? -13.733 2.133 14.287 1.00 95.00 84 PRO A N 1
ATOM 656 C CA . PRO A 1 84 ? -14.141 3.456 14.758 1.00 95.00 84 PRO A CA 1
ATOM 657 C C . PRO A 1 84 ? -13.028 4.507 14.670 1.00 95.00 84 PRO A C 1
ATOM 659 O O . PRO A 1 84 ? -13.325 5.677 14.432 1.00 95.00 84 PRO A O 1
ATOM 662 N N . LYS A 1 85 ? -11.766 4.107 14.871 1.00 96.19 85 LYS A N 1
ATOM 663 C CA . LYS A 1 85 ? -10.579 4.974 14.859 1.00 96.19 85 LYS A CA 1
ATOM 664 C C . LYS A 1 85 ? -9.456 4.300 14.078 1.00 96.19 85 LYS A C 1
ATOM 666 O O . LYS A 1 85 ? -8.904 3.293 14.524 1.00 96.19 85 LYS A O 1
ATOM 671 N N . LEU A 1 86 ? -9.135 4.837 12.908 1.00 96.56 86 LEU A N 1
ATOM 672 C CA . LEU A 1 86 ? -8.244 4.183 11.955 1.00 96.56 86 LEU A CA 1
ATOM 673 C C . LEU A 1 86 ? -7.321 5.196 11.278 1.00 96.56 86 LEU A C 1
ATOM 675 O O . LEU A 1 86 ? -7.776 6.157 10.664 1.00 96.56 86 LEU A O 1
ATOM 679 N N . PHE A 1 87 ? -6.022 4.933 11.340 1.00 96.69 87 PHE A N 1
ATOM 680 C CA . PHE A 1 87 ? -5.012 5.630 10.559 1.00 96.69 87 PHE A CA 1
ATOM 681 C C . PHE A 1 87 ? -4.392 4.652 9.564 1.00 96.69 87 PHE A C 1
ATOM 683 O O . PHE A 1 87 ? -3.801 3.651 9.963 1.00 96.69 87 PHE A O 1
ATOM 690 N N . VAL A 1 88 ? -4.559 4.916 8.272 1.00 97.38 88 VAL A N 1
ATOM 691 C CA . VAL A 1 88 ? -4.059 4.058 7.197 1.00 97.38 88 VAL A CA 1
ATOM 692 C C . VAL A 1 88 ? -2.807 4.677 6.593 1.00 97.38 88 VAL A C 1
ATOM 694 O O . VAL A 1 88 ? -2.835 5.818 6.140 1.00 97.38 88 VAL A O 1
ATOM 697 N N . VAL A 1 89 ? -1.733 3.898 6.521 1.00 97.00 89 VAL A N 1
ATOM 698 C CA . VAL A 1 89 ? -0.533 4.213 5.744 1.00 97.00 89 VAL A CA 1
ATOM 699 C C . VAL A 1 89 ? -0.539 3.317 4.511 1.00 97.00 89 VAL A C 1
ATOM 701 O O . VAL A 1 89 ? -0.323 2.109 4.607 1.00 97.00 89 VAL A O 1
ATOM 704 N N . LEU A 1 90 ? -0.830 3.899 3.352 1.00 95.75 90 LEU A N 1
ATOM 705 C CA . LEU A 1 90 ? -0.864 3.208 2.069 1.00 95.75 90 LEU A CA 1
ATOM 706 C C . LEU A 1 90 ? 0.490 3.350 1.377 1.00 95.75 90 LEU A C 1
ATOM 708 O O . LEU A 1 90 ? 0.886 4.444 0.991 1.00 95.75 90 LEU A O 1
ATOM 712 N N . VAL A 1 91 ? 1.198 2.244 1.208 1.00 93.25 91 VAL A N 1
ATOM 713 C CA . VAL A 1 91 ? 2.526 2.184 0.598 1.00 93.25 91 VAL A CA 1
ATOM 714 C C . VAL A 1 91 ? 2.400 1.532 -0.772 1.00 93.25 91 VAL A C 1
ATOM 716 O O . VAL A 1 91 ? 1.916 0.407 -0.889 1.00 93.25 91 VAL A O 1
ATOM 719 N N . GLY A 1 92 ? 2.808 2.263 -1.808 1.00 91.25 92 GLY A N 1
ATOM 720 C CA . GLY A 1 92 ? 2.858 1.741 -3.172 1.00 91.25 92 GLY A CA 1
ATOM 721 C C . GLY A 1 92 ? 4.113 0.907 -3.455 1.00 91.25 92 GLY A C 1
ATOM 722 O O . GLY A 1 92 ? 4.891 0.623 -2.541 1.00 91.25 92 GLY A O 1
ATOM 723 N N . PRO A 1 93 ? 4.357 0.578 -4.737 1.00 88.25 93 PRO A N 1
ATOM 724 C CA . PRO A 1 93 ? 5.540 -0.151 -5.162 1.00 88.25 93 PRO A CA 1
ATOM 725 C C . PRO A 1 93 ? 6.824 0.521 -4.680 1.00 88.25 93 PRO A C 1
ATOM 727 O O . PRO A 1 93 ? 7.027 1.729 -4.851 1.00 88.25 93 PRO A O 1
ATOM 730 N N . ILE A 1 94 ? 7.705 -0.282 -4.091 1.00 80.00 94 ILE A N 1
ATOM 731 C CA . ILE A 1 94 ? 8.959 0.196 -3.517 1.00 80.00 94 ILE A CA 1
ATOM 732 C C . ILE A 1 94 ? 9.928 0.562 -4.646 1.00 80.00 94 ILE A C 1
ATOM 734 O O . ILE A 1 94 ? 10.103 -0.174 -5.618 1.00 80.00 94 ILE A O 1
ATOM 738 N N . HIS A 1 95 ? 10.598 1.703 -4.503 1.00 80.44 95 HIS A N 1
ATOM 739 C CA . HIS A 1 95 ? 11.724 2.077 -5.346 1.00 80.44 95 HIS A CA 1
ATOM 740 C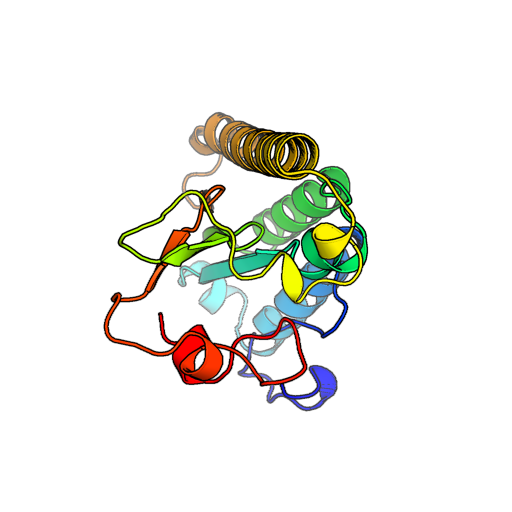 C . HIS A 1 95 ? 13.015 1.913 -4.549 1.00 80.44 95 HIS A C 1
ATOM 742 O O . HIS A 1 95 ? 13.391 2.778 -3.760 1.00 80.44 95 HIS A O 1
ATOM 748 N N . VAL A 1 96 ? 13.700 0.793 -4.747 1.00 75.25 96 VAL A N 1
ATOM 749 C CA . VAL A 1 96 ? 14.984 0.554 -4.085 1.00 75.25 96 VAL A CA 1
ATOM 750 C C . VAL A 1 96 ? 16.076 1.146 -4.962 1.00 75.25 96 VAL A C 1
ATOM 752 O O . VAL A 1 96 ? 16.193 0.765 -6.124 1.00 75.25 96 VAL A O 1
ATOM 755 N N . ALA A 1 97 ? 16.860 2.079 -4.430 1.00 75.62 97 ALA A N 1
ATOM 756 C CA . ALA A 1 97 ? 17.926 2.748 -5.170 1.00 75.62 97 ALA A CA 1
ATOM 757 C C . ALA A 1 97 ? 19.176 2.931 -4.300 1.00 75.62 97 ALA A C 1
ATOM 759 O O . ALA A 1 97 ? 19.117 2.892 -3.073 1.00 75.62 97 ALA A O 1
ATOM 760 N N . ARG A 1 98 ? 20.335 3.144 -4.923 1.00 70.31 98 ARG A N 1
ATOM 761 C CA . ARG A 1 98 ? 21.534 3.530 -4.165 1.00 70.31 98 ARG A CA 1
ATOM 762 C C . ARG A 1 98 ? 21.424 4.988 -3.748 1.00 70.31 98 ARG A C 1
ATOM 764 O O . ARG A 1 98 ? 20.907 5.805 -4.507 1.00 70.31 98 ARG A O 1
ATOM 771 N N . SER A 1 99 ? 21.962 5.335 -2.585 1.00 71.06 99 SER A N 1
ATOM 772 C CA . SER A 1 99 ? 21.984 6.724 -2.119 1.00 71.06 99 SER A CA 1
ATOM 773 C C . SER A 1 99 ? 22.776 7.645 -3.058 1.00 71.06 99 SER A C 1
ATOM 775 O O . SER A 1 99 ? 22.407 8.807 -3.203 1.00 71.06 99 SER A O 1
ATOM 777 N N . SER A 1 100 ? 23.807 7.139 -3.754 1.00 68.38 100 SER A N 1
ATOM 778 C CA . SER A 1 100 ? 24.491 7.880 -4.831 1.00 68.38 100 SER A CA 1
ATOM 779 C C . SER A 1 100 ? 23.695 8.005 -6.128 1.00 68.38 100 SER A C 1
ATOM 781 O O . SER A 1 100 ? 23.966 8.910 -6.912 1.00 68.38 100 SER A O 1
ATOM 783 N N . GLU A 1 101 ? 22.755 7.097 -6.389 1.00 69.81 101 GLU A N 1
ATOM 784 C CA . GLU A 1 101 ? 22.116 6.944 -7.695 1.00 69.81 101 GLU A CA 1
ATOM 785 C C . GLU A 1 101 ? 20.634 6.595 -7.528 1.00 69.81 101 GLU A C 1
ATOM 787 O O . GLU A 1 101 ? 20.179 5.468 -7.721 1.00 69.81 101 GLU A O 1
ATOM 792 N N . LEU A 1 102 ? 19.860 7.617 -7.152 1.00 70.94 102 LEU A N 1
ATOM 793 C CA . LEU A 1 102 ? 18.426 7.522 -6.858 1.00 70.94 102 LEU A CA 1
ATOM 794 C C . LEU A 1 102 ? 17.534 7.384 -8.105 1.00 70.94 102 LEU A C 1
ATOM 796 O O . LEU A 1 102 ? 16.307 7.495 -7.992 1.00 70.94 102 LEU A O 1
ATOM 800 N N . THR A 1 103 ? 18.135 7.255 -9.286 1.00 68.88 103 THR A N 1
ATOM 801 C CA . THR A 1 103 ? 17.474 7.057 -10.582 1.00 68.88 103 THR A CA 1
ATOM 802 C C . THR A 1 103 ? 17.377 5.576 -10.942 1.00 68.88 103 THR A C 1
ATOM 804 O O . THR A 1 103 ? 16.398 5.172 -11.570 1.00 68.88 103 THR A O 1
ATOM 807 N N . LEU A 1 104 ? 18.337 4.755 -10.504 1.00 72.50 104 LEU A N 1
ATOM 808 C CA . LEU A 1 104 ? 18.379 3.328 -10.799 1.00 72.50 104 LEU A CA 1
ATOM 809 C C . LEU A 1 104 ? 17.497 2.544 -9.820 1.00 72.50 104 LEU A C 1
ATOM 811 O O . LEU A 1 104 ? 17.807 2.443 -8.634 1.00 72.50 104 LEU A O 1
ATOM 815 N N . ASN A 1 105 ? 16.420 1.935 -10.326 1.00 78.56 105 ASN A N 1
ATOM 816 C CA . ASN A 1 105 ? 15.619 1.008 -9.528 1.00 78.56 105 ASN A CA 1
ATOM 817 C C . ASN A 1 105 ? 16.260 -0.385 -9.521 1.00 78.56 105 ASN A C 1
ATOM 819 O O . ASN A 1 105 ? 16.231 -1.109 -10.515 1.00 78.56 105 ASN A O 1
ATOM 823 N N . LEU A 1 106 ? 16.776 -0.786 -8.370 1.00 79.44 106 LEU A N 1
ATOM 824 C CA . LEU A 1 106 ? 17.492 -2.040 -8.148 1.00 79.44 106 LEU A CA 1
ATOM 825 C C . LEU A 1 106 ? 16.590 -3.278 -8.237 1.00 79.44 106 LEU A C 1
ATOM 827 O O . LEU A 1 106 ? 17.090 -4.391 -8.419 1.00 79.44 106 LEU A O 1
ATOM 831 N N . LEU A 1 107 ? 15.269 -3.088 -8.162 1.00 80.75 107 LEU A N 1
ATOM 832 C CA . LEU A 1 107 ? 14.285 -4.138 -8.427 1.00 80.75 107 LEU A CA 1
ATOM 833 C C . LEU A 1 107 ? 14.127 -4.436 -9.921 1.00 80.75 107 LEU A C 1
ATOM 835 O O . LEU A 1 107 ? 13.830 -5.572 -10.277 1.00 80.75 107 LEU A O 1
ATOM 839 N N . LYS A 1 108 ? 14.367 -3.457 -10.805 1.00 86.62 108 LYS A N 1
ATOM 840 C CA . LYS A 1 108 ? 14.123 -3.586 -12.250 1.00 86.62 108 LYS A CA 1
ATOM 841 C C . LYS A 1 108 ? 14.731 -4.865 -12.860 1.00 86.62 108 LYS A C 1
ATOM 843 O O . LYS A 1 108 ? 13.971 -5.620 -13.461 1.00 86.62 108 LYS A O 1
ATOM 848 N N . PRO A 1 109 ? 16.037 -5.171 -12.697 1.00 86.56 109 PRO A N 1
ATOM 849 C CA . PRO A 1 109 ? 16.629 -6.363 -13.311 1.00 86.56 109 PRO A CA 1
ATOM 850 C C . PRO A 1 109 ? 16.153 -7.687 -12.693 1.00 86.56 109 PRO A C 1
ATOM 852 O O . PRO A 1 109 ? 16.303 -8.727 -13.319 1.00 86.56 109 PRO A O 1
ATOM 855 N N . ARG A 1 110 ? 15.580 -7.664 -11.482 1.00 85.56 110 ARG A N 1
ATOM 856 C CA . ARG A 1 110 ? 15.124 -8.858 -10.743 1.00 85.56 110 ARG A CA 1
ATOM 857 C C . ARG A 1 110 ? 13.662 -9.213 -11.026 1.00 85.56 110 ARG A C 1
ATOM 859 O O . ARG A 1 110 ? 13.162 -10.219 -10.535 1.00 85.56 110 ARG A O 1
ATOM 866 N N . CYS A 1 111 ? 12.974 -8.375 -11.792 1.00 87.88 111 CYS A N 1
ATOM 867 C CA . CYS A 1 111 ? 11.535 -8.431 -11.985 1.00 87.88 111 CYS A CA 1
ATOM 868 C C . CYS A 1 111 ? 11.171 -8.984 -13.375 1.00 87.88 111 CYS A C 1
ATOM 870 O O . CYS A 1 111 ? 11.679 -8.466 -14.378 1.00 87.88 111 CYS A O 1
ATOM 872 N N . PRO A 1 112 ? 10.273 -9.987 -13.475 1.00 90.94 112 PRO A N 1
ATOM 873 C CA . PRO A 1 112 ? 9.947 -10.647 -14.743 1.00 90.94 112 PRO A CA 1
ATOM 874 C C . PRO A 1 112 ? 9.458 -9.715 -15.858 1.00 90.94 112 PRO A C 1
ATOM 876 O O . PRO A 1 112 ? 9.800 -9.934 -17.023 1.00 90.94 112 PRO A O 1
ATOM 879 N N . CYS A 1 113 ? 8.677 -8.683 -15.518 1.00 93.62 113 CYS A N 1
ATOM 880 C CA . CYS A 1 113 ? 8.228 -7.686 -16.485 1.00 93.62 113 CYS A CA 1
ATOM 881 C C . CYS A 1 113 ? 9.144 -6.459 -16.519 1.00 93.62 113 CYS A C 1
ATOM 883 O O . CYS A 1 113 ? 9.566 -6.048 -17.601 1.00 93.62 113 CYS A O 1
ATOM 885 N N . LEU A 1 114 ? 9.520 -5.897 -15.361 1.00 91.31 114 LEU A N 1
ATOM 886 C CA . LEU A 1 114 ? 10.304 -4.651 -15.341 1.00 91.31 114 LEU A CA 1
ATOM 887 C C . LEU A 1 114 ? 11.671 -4.771 -16.029 1.00 91.31 114 LEU A C 1
ATOM 889 O O . LEU A 1 114 ? 12.169 -3.784 -16.568 1.00 91.31 114 LEU A O 1
ATOM 893 N N . SER A 1 115 ? 12.274 -5.962 -16.030 1.00 92.50 115 SER A N 1
ATOM 894 C CA . SER A 1 115 ? 13.540 -6.221 -16.731 1.00 92.50 115 SER A CA 1
ATOM 895 C C . SER A 1 115 ? 13.433 -6.033 -18.249 1.00 92.50 115 SER A C 1
ATOM 897 O O . SER A 1 115 ? 14.441 -5.771 -18.900 1.00 92.50 115 SER A O 1
ATOM 899 N N . LYS A 1 116 ? 12.219 -6.119 -18.807 1.00 94.81 116 LYS A N 1
ATOM 900 C CA . LYS A 1 116 ? 11.941 -6.070 -20.249 1.00 94.81 116 LYS A CA 1
ATOM 901 C C . LYS A 1 116 ? 11.500 -4.693 -20.743 1.00 94.81 116 LYS A C 1
ATOM 903 O O . LYS A 1 116 ? 11.461 -4.476 -21.950 1.00 94.81 116 LYS A O 1
ATOM 908 N N . ILE A 1 117 ? 11.155 -3.769 -19.843 1.00 93.56 117 ILE A N 1
ATOM 909 C CA . ILE A 1 117 ? 10.674 -2.433 -20.218 1.00 93.56 117 ILE A CA 1
ATOM 910 C C . ILE A 1 117 ? 11.797 -1.388 -20.202 1.00 93.56 117 ILE A C 1
ATOM 912 O O . ILE A 1 117 ? 12.780 -1.469 -19.456 1.00 93.56 117 ILE A O 1
ATOM 916 N N . THR A 1 118 ? 11.627 -0.352 -21.017 1.00 92.56 118 THR A N 1
ATOM 917 C CA . THR A 1 118 ? 12.524 0.811 -21.054 1.00 92.56 118 THR A CA 1
ATOM 918 C C . THR A 1 118 ? 12.408 1.661 -19.785 1.00 92.56 118 THR A C 1
ATOM 920 O O . THR A 1 118 ? 11.401 1.618 -19.075 1.00 92.56 118 THR A O 1
ATOM 923 N N . ASP A 1 119 ? 13.416 2.490 -19.504 1.00 87.81 119 ASP A N 1
ATOM 924 C CA . ASP A 1 119 ? 13.371 3.409 -18.354 1.00 87.81 119 ASP A CA 1
ATOM 925 C C . ASP A 1 119 ? 12.252 4.450 -18.480 1.00 87.81 119 ASP A C 1
ATOM 927 O O . ASP A 1 119 ? 11.651 4.837 -17.480 1.00 87.81 119 ASP A O 1
ATOM 931 N N . SER A 1 120 ? 11.907 4.849 -19.709 1.00 90.31 120 SER A N 1
ATOM 932 C CA . SER A 1 120 ? 10.764 5.728 -19.973 1.00 90.31 120 SER A CA 1
ATOM 933 C C . SER A 1 120 ? 9.436 5.061 -19.595 1.00 90.31 120 SER A C 1
ATOM 935 O O . SER A 1 120 ? 8.612 5.666 -18.907 1.00 90.31 120 SER A O 1
ATOM 937 N N . GLN A 1 121 ? 9.247 3.789 -19.964 1.00 93.25 121 GLN A N 1
ATOM 938 C CA . GLN A 1 121 ? 8.059 3.020 -19.579 1.00 93.25 121 GLN A CA 1
ATOM 939 C C . GLN A 1 121 ? 7.984 2.809 -18.064 1.00 93.25 121 GLN A C 1
ATOM 941 O O . GLN A 1 121 ? 6.914 2.978 -17.481 1.00 93.25 121 GLN A O 1
ATOM 946 N N . LEU A 1 122 ? 9.114 2.512 -17.413 1.00 90.00 122 LEU A N 1
ATOM 947 C CA . LEU A 1 122 ? 9.191 2.405 -15.956 1.00 90.00 122 LEU A CA 1
ATOM 948 C C . LEU A 1 122 ? 8.808 3.728 -15.276 1.00 90.00 122 LEU A C 1
ATOM 950 O O . LEU A 1 122 ? 8.004 3.729 -14.345 1.00 90.00 122 LEU A O 1
ATOM 954 N N . ALA A 1 123 ? 9.342 4.855 -15.750 1.00 88.88 123 ALA A N 1
ATOM 955 C CA . ALA A 1 123 ? 9.016 6.176 -15.221 1.00 88.88 123 ALA A CA 1
ATOM 956 C C . ALA A 1 123 ? 7.525 6.512 -15.396 1.00 88.88 123 ALA A C 1
ATOM 958 O O . ALA A 1 123 ? 6.900 7.048 -14.476 1.00 88.88 123 ALA A O 1
ATOM 959 N N . ASN A 1 124 ? 6.935 6.149 -16.540 1.00 93.50 124 ASN A N 1
ATOM 960 C CA . ASN A 1 124 ? 5.503 6.301 -16.779 1.00 93.50 124 ASN A CA 1
ATOM 961 C C . ASN A 1 124 ? 4.673 5.438 -15.813 1.00 93.50 124 ASN A C 1
ATOM 963 O O . ASN A 1 124 ? 3.755 5.949 -15.173 1.00 93.50 124 ASN A O 1
ATOM 967 N N . LEU A 1 125 ? 5.031 4.164 -15.628 1.00 93.25 125 LEU A N 1
ATOM 968 C CA . LEU A 1 125 ? 4.352 3.269 -14.687 1.00 93.25 125 LEU A CA 1
ATOM 969 C C . LEU A 1 125 ? 4.424 3.800 -13.247 1.00 93.25 125 LEU A C 1
ATOM 971 O O . LEU A 1 125 ? 3.409 3.873 -12.556 1.00 93.25 125 LEU A O 1
ATOM 975 N N . GLN A 1 126 ? 5.598 4.260 -12.809 1.00 90.75 126 GLN A N 1
ATOM 976 C CA . GLN A 1 126 ? 5.766 4.911 -11.506 1.00 90.75 126 GLN A CA 1
ATOM 977 C C . GLN A 1 126 ? 4.888 6.158 -11.368 1.00 90.75 126 GLN A C 1
ATOM 979 O O . GLN A 1 126 ? 4.323 6.408 -10.303 1.00 90.75 126 GLN A O 1
ATOM 984 N N . GLN A 1 127 ? 4.755 6.954 -12.431 1.00 92.56 127 GLN A N 1
ATOM 985 C CA . GLN A 1 127 ? 3.892 8.128 -12.422 1.00 92.56 127 GLN A CA 1
ATOM 986 C C . GLN A 1 127 ? 2.412 7.747 -12.321 1.00 92.56 127 GLN A C 1
ATOM 988 O O . GLN A 1 127 ? 1.678 8.437 -11.611 1.00 92.56 127 GLN A O 1
ATOM 993 N N . ILE A 1 128 ? 1.980 6.676 -12.992 1.00 95.25 128 ILE A N 1
ATOM 994 C CA . ILE A 1 128 ? 0.612 6.153 -12.898 1.00 95.25 128 ILE A CA 1
ATOM 995 C C . ILE A 1 128 ? 0.313 5.745 -11.455 1.00 95.25 128 ILE A C 1
ATOM 997 O O . ILE A 1 128 ? -0.621 6.281 -10.863 1.00 95.25 128 ILE A O 1
ATOM 1001 N N . TRP A 1 129 ? 1.155 4.898 -10.855 1.00 94.62 129 TRP A N 1
ATOM 1002 C CA . TRP A 1 129 ? 1.026 4.493 -9.452 1.00 94.62 129 TRP A CA 1
ATOM 1003 C C . TRP A 1 129 ? 1.004 5.691 -8.502 1.00 94.62 129 TRP A C 1
ATOM 1005 O O . TRP A 1 129 ? 0.129 5.791 -7.642 1.00 94.62 129 TRP A O 1
ATOM 1015 N N . ARG A 1 130 ? 1.916 6.651 -8.696 1.00 93.44 130 ARG A N 1
ATOM 1016 C CA . ARG A 1 130 ? 1.982 7.854 -7.864 1.00 93.44 130 ARG A CA 1
ATOM 1017 C C . ARG A 1 130 ? 0.696 8.667 -7.931 1.00 93.44 130 ARG A C 1
ATOM 1019 O O . ARG A 1 130 ? 0.137 9.007 -6.894 1.00 93.44 130 ARG A O 1
ATOM 1026 N N . LYS A 1 131 ? 0.234 8.982 -9.145 1.00 95.75 131 LYS A N 1
ATOM 1027 C CA . LYS A 1 131 ? -1.004 9.746 -9.356 1.00 95.75 131 LYS A CA 1
ATOM 1028 C C . LYS A 1 131 ? -2.185 9.037 -8.708 1.00 95.75 131 LYS A C 1
ATOM 1030 O O . LYS A 1 131 ? -2.956 9.679 -8.009 1.00 95.75 131 LYS A O 1
ATOM 1035 N N . ALA A 1 132 ? -2.279 7.730 -8.906 1.00 95.69 132 ALA A N 1
ATOM 1036 C CA . ALA A 1 132 ? -3.381 6.923 -8.426 1.00 95.69 132 ALA A CA 1
ATOM 1037 C C . ALA A 1 132 ? -3.479 6.917 -6.886 1.00 95.69 132 ALA A C 1
ATOM 1039 O O . ALA A 1 132 ? -4.554 7.162 -6.338 1.00 95.69 132 ALA A O 1
ATOM 1040 N N . LEU A 1 133 ? -2.361 6.727 -6.174 1.00 95.12 133 LEU A N 1
ATOM 1041 C CA . LEU A 1 133 ? -2.363 6.731 -4.705 1.00 95.12 133 LEU A CA 1
ATOM 1042 C C . LEU A 1 133 ? -2.556 8.134 -4.114 1.00 95.12 133 LEU A C 1
ATOM 1044 O O . LEU A 1 133 ? -3.296 8.278 -3.146 1.00 95.12 133 LEU A O 1
ATOM 1048 N N . THR A 1 134 ? -1.961 9.174 -4.710 1.00 94.69 134 THR A N 1
ATOM 1049 C CA . THR A 1 134 ? -2.170 10.563 -4.262 1.00 94.69 134 THR A CA 1
ATOM 1050 C C . THR A 1 134 ? -3.608 11.031 -4.498 1.00 94.69 134 THR A C 1
ATOM 1052 O O . THR A 1 134 ? -4.173 11.723 -3.657 1.00 94.69 134 THR A O 1
ATOM 1055 N N . GLN A 1 135 ? -4.233 10.638 -5.613 1.00 94.88 135 GLN A N 1
ATOM 1056 C CA . GLN A 1 135 ? -5.654 10.909 -5.851 1.00 94.88 135 GLN A CA 1
ATOM 1057 C C . GLN A 1 135 ? -6.525 10.223 -4.801 1.00 94.88 135 GLN A C 1
ATOM 1059 O O . GLN A 1 135 ? -7.420 10.854 -4.245 1.00 94.88 135 GLN A O 1
ATOM 1064 N N . LEU A 1 136 ? -6.233 8.960 -4.481 1.00 95.12 136 LEU A N 1
ATOM 1065 C CA . LEU A 1 136 ? -6.968 8.232 -3.454 1.00 95.12 136 LEU A CA 1
ATOM 1066 C C . LEU A 1 136 ? -6.823 8.889 -2.073 1.00 95.12 136 LEU A C 1
ATOM 1068 O O . LEU A 1 136 ? -7.816 9.050 -1.374 1.00 95.12 136 LEU A O 1
ATOM 1072 N N . GLU A 1 137 ? -5.618 9.313 -1.691 1.00 95.25 137 GLU A N 1
ATOM 1073 C CA . GLU A 1 137 ? -5.385 10.090 -0.467 1.00 95.25 137 GLU A CA 1
ATOM 1074 C C . GLU A 1 137 ? -6.235 11.368 -0.431 1.00 95.25 137 GLU A C 1
ATOM 1076 O O . GLU A 1 137 ? -6.979 11.582 0.529 1.00 95.25 137 GLU A O 1
ATOM 1081 N N . ALA A 1 138 ? -6.204 12.166 -1.503 1.00 94.06 138 ALA A N 1
ATOM 1082 C CA . ALA A 1 138 ? -6.982 13.399 -1.609 1.00 94.06 138 ALA A CA 1
ATOM 1083 C C . ALA A 1 138 ? -8.498 13.150 -1.482 1.00 94.06 138 ALA A C 1
ATOM 1085 O O . ALA A 1 138 ? -9.171 13.841 -0.717 1.00 94.06 138 ALA A O 1
ATOM 1086 N N . GLU A 1 139 ? -9.031 12.111 -2.140 1.00 92.56 139 GLU A N 1
ATOM 1087 C CA . GLU A 1 139 ? -10.454 11.735 -2.063 1.00 92.56 139 GLU A CA 1
ATOM 1088 C C . GLU A 1 139 ? -10.937 11.472 -0.626 1.00 92.56 139 GLU A C 1
ATOM 1090 O O . GLU A 1 139 ? -12.118 11.670 -0.307 1.00 92.56 139 GLU A O 1
ATOM 1095 N N . PHE A 1 140 ? -10.060 10.948 0.232 1.00 91.50 140 PHE A N 1
ATOM 1096 C CA . PHE A 1 140 ? -10.369 10.679 1.634 1.00 91.50 140 PHE A CA 1
ATOM 1097 C C . PHE A 1 140 ? -10.058 11.871 2.540 1.00 91.50 140 PHE A C 1
ATOM 1099 O O . PHE A 1 140 ? -10.788 12.080 3.511 1.00 91.50 140 PHE A O 1
ATOM 1106 N N . TYR A 1 141 ? -9.048 12.673 2.201 1.00 88.69 141 TYR A N 1
ATOM 1107 C CA . TYR A 1 141 ? -8.731 13.914 2.898 1.00 88.69 141 TYR A CA 1
ATOM 1108 C C . TYR A 1 141 ? -9.865 14.942 2.790 1.00 88.69 141 TYR A C 1
ATOM 1110 O O . TYR A 1 141 ? -10.290 15.494 3.801 1.00 88.69 141 TYR A O 1
ATOM 1118 N N . GLU A 1 142 ? -10.447 15.142 1.605 1.00 83.06 142 GLU A N 1
ATOM 1119 C CA . GLU A 1 142 ? -11.585 16.062 1.420 1.00 83.06 142 GLU A CA 1
ATOM 1120 C C . GLU A 1 142 ? -12.806 15.663 2.262 1.00 83.06 142 GLU A C 1
ATOM 1122 O O . GLU A 1 142 ? -13.600 16.497 2.700 1.00 83.06 142 GLU A O 1
ATOM 1127 N N . LYS A 1 143 ? -12.943 14.365 2.546 1.00 76.06 143 LYS A N 1
ATOM 1128 C CA . LYS A 1 143 ? -14.006 13.816 3.393 1.00 76.06 143 LYS A CA 1
ATOM 1129 C C . LYS A 1 143 ? -13.658 13.858 4.880 1.00 76.06 143 LYS A C 1
ATOM 1131 O O . LYS A 1 143 ? -14.530 13.552 5.692 1.00 76.06 143 LYS A O 1
ATOM 1136 N N . ASN A 1 144 ? -12.432 14.225 5.251 1.00 66.31 144 ASN A N 1
ATOM 1137 C CA . ASN A 1 144 ? -11.925 14.124 6.618 1.00 66.31 144 ASN A CA 1
ATOM 1138 C C . ASN A 1 144 ? -12.663 15.053 7.597 1.00 66.31 144 ASN A C 1
ATOM 1140 O O . ASN A 1 144 ? -12.944 14.660 8.725 1.00 66.31 144 ASN A O 1
ATOM 1144 N N . ASN A 1 145 ? -13.141 16.214 7.132 1.00 69.06 145 ASN A N 1
ATOM 1145 C CA . ASN A 1 145 ? -14.013 17.093 7.929 1.00 69.06 145 ASN A CA 1
ATOM 1146 C C . ASN A 1 145 ? -15.297 16.393 8.416 1.00 69.06 145 ASN A C 1
ATOM 1148 O O . ASN A 1 145 ? -15.896 16.808 9.403 1.00 69.06 145 ASN A O 1
ATOM 1152 N N . LYS A 1 146 ? -15.721 15.311 7.748 1.00 77.38 146 LYS A N 1
ATOM 1153 C CA . LYS A 1 146 ? -16.872 14.490 8.143 1.00 77.38 146 LYS A CA 1
ATOM 1154 C C . LYS A 1 146 ? -16.492 13.319 9.064 1.00 77.38 146 LYS A C 1
ATOM 1156 O O . LYS A 1 146 ? -17.381 12.716 9.661 1.00 77.38 146 LYS A O 1
ATOM 1161 N N . TYR A 1 147 ? -15.208 12.970 9.173 1.00 82.75 147 TYR A N 1
ATOM 1162 C CA . TYR A 1 147 ? -14.734 11.768 9.866 1.00 82.75 147 TYR A CA 1
ATOM 1163 C C . TYR A 1 147 ? -13.412 12.020 10.618 1.00 82.75 147 TYR A C 1
ATOM 1165 O O . TYR A 1 147 ? -12.377 11.513 10.198 1.00 82.75 147 TYR A O 1
ATOM 1173 N N . PRO A 1 148 ? -13.433 12.714 11.771 1.00 88.12 148 PRO A N 1
ATOM 1174 C CA . PRO A 1 148 ? -12.214 13.092 12.501 1.00 88.12 148 PRO A CA 1
ATOM 1175 C C . PRO A 1 148 ? -11.411 11.898 13.049 1.00 88.12 148 PRO A C 1
ATOM 1177 O O . PRO A 1 148 ? -10.278 12.056 13.495 1.00 88.12 148 PRO A O 1
ATOM 1180 N N . THR A 1 149 ? -11.993 10.698 13.046 1.00 93.12 149 THR A N 1
ATOM 1181 C CA . THR A 1 149 ? -11.369 9.460 13.525 1.00 93.12 149 THR A CA 1
ATOM 1182 C C . THR A 1 149 ? -10.788 8.599 12.399 1.00 93.12 149 THR A C 1
ATOM 1184 O O . THR A 1 149 ? -10.474 7.428 12.612 1.00 93.12 149 THR A O 1
ATOM 1187 N N . PHE A 1 150 ? -10.647 9.150 11.193 1.00 95.00 150 PHE A N 1
ATOM 1188 C CA . PHE A 1 150 ? -10.069 8.452 10.053 1.00 95.00 150 PHE A CA 1
ATOM 1189 C C . PHE A 1 150 ? -9.036 9.322 9.344 1.00 95.00 150 PHE A C 1
ATOM 1191 O O . PHE A 1 150 ? -9.301 10.476 9.044 1.00 95.00 150 PHE A O 1
ATOM 1198 N N . SER A 1 151 ? -7.882 8.760 9.002 1.00 94.06 151 SER A N 1
ATOM 1199 C CA . SER A 1 151 ? -6.934 9.425 8.108 1.00 94.06 151 SER A CA 1
ATOM 1200 C C . SER A 1 151 ? -6.214 8.403 7.234 1.00 94.06 151 SER A C 1
ATOM 1202 O O . SER A 1 151 ? -6.028 7.251 7.631 1.00 94.06 151 SER A O 1
ATOM 1204 N N . LEU A 1 152 ? -5.859 8.825 6.023 1.00 95.69 152 LEU A N 1
ATOM 1205 C CA . LEU A 1 152 ? -5.1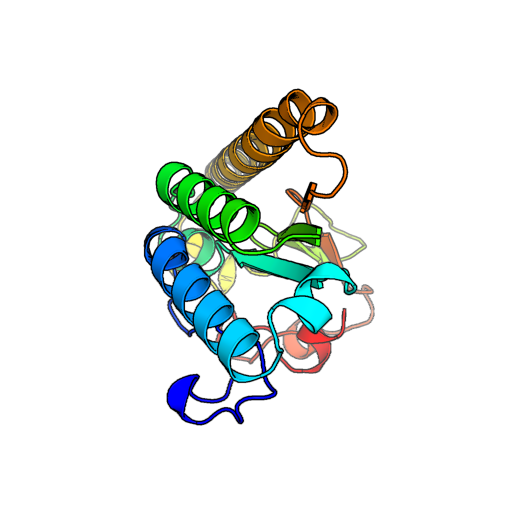39 8.048 5.024 1.00 95.69 152 LEU A CA 1
ATOM 1206 C C . LEU A 1 152 ? -3.924 8.866 4.594 1.00 95.69 152 LEU A C 1
ATOM 1208 O O . LEU A 1 152 ? -4.090 10.001 4.164 1.00 95.69 152 LEU A O 1
ATOM 1212 N N . LEU A 1 153 ? -2.738 8.275 4.695 1.00 95.44 153 LEU A N 1
ATOM 1213 C CA . LEU A 1 153 ? -1.478 8.819 4.197 1.00 95.44 153 LEU A CA 1
ATOM 1214 C C . LEU A 1 153 ? -0.961 7.904 3.088 1.00 95.44 153 LEU A C 1
ATOM 1216 O O . LEU A 1 153 ? -0.771 6.711 3.337 1.00 95.44 153 LEU A O 1
ATOM 1220 N N . ALA A 1 154 ? -0.700 8.433 1.892 1.00 95.00 154 ALA A N 1
ATOM 1221 C CA . ALA A 1 154 ? -0.127 7.644 0.806 1.00 95.00 154 ALA A CA 1
ATOM 1222 C C . ALA A 1 154 ? 1.379 7.896 0.639 1.00 95.00 154 ALA A C 1
ATOM 1224 O O . ALA A 1 154 ? 1.829 8.943 0.174 1.00 95.00 154 ALA A O 1
ATOM 1225 N N . LEU A 1 155 ? 2.183 6.870 0.913 1.00 91.81 155 LEU A N 1
ATOM 1226 C CA . LEU A 1 155 ? 3.601 6.820 0.567 1.00 91.81 155 LEU A CA 1
ATOM 1227 C C . LEU A 1 155 ? 3.749 6.357 -0.886 1.00 91.81 155 LEU A C 1
ATOM 1229 O O . LEU A 1 155 ? 4.103 5.220 -1.193 1.00 91.81 155 LEU A O 1
ATOM 12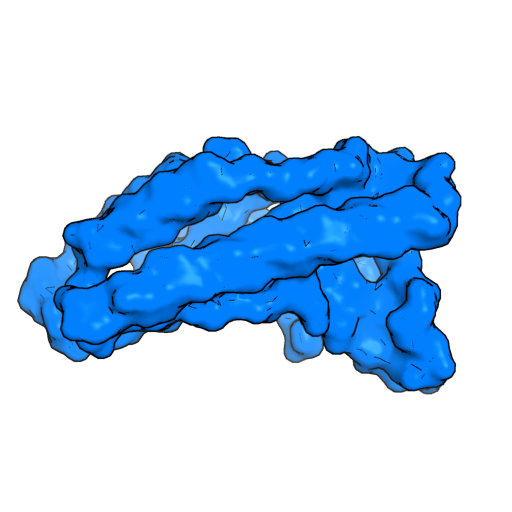33 N N . SER A 1 156 ? 3.452 7.278 -1.800 1.00 82.00 156 SER A N 1
ATOM 1234 C CA . SER A 1 156 ? 3.439 7.053 -3.252 1.00 82.00 156 SER A CA 1
ATOM 1235 C C . SER A 1 156 ? 4.831 6.997 -3.901 1.00 82.00 156 SER A C 1
ATOM 1237 O O . SER A 1 156 ? 4.963 6.698 -5.089 1.00 82.00 156 SER A O 1
ATOM 1239 N N . LYS A 1 157 ? 5.880 7.308 -3.132 1.00 74.62 157 LYS A N 1
ATOM 1240 C CA . LYS A 1 157 ? 7.281 7.292 -3.565 1.00 74.62 157 LYS A CA 1
ATOM 1241 C C . LYS A 1 157 ? 8.178 6.901 -2.392 1.00 74.62 157 LYS A C 1
ATOM 1243 O O . LYS A 1 157 ? 8.908 7.735 -1.861 1.00 74.62 157 LYS A O 1
ATOM 1248 N N . LEU A 1 158 ? 8.114 5.637 -1.981 1.00 73.31 158 LEU A N 1
ATOM 1249 C CA . LEU A 1 158 ? 9.045 5.114 -0.987 1.00 73.31 158 LEU A CA 1
ATOM 1250 C C . LEU A 1 158 ? 10.373 4.782 -1.670 1.00 73.31 158 LEU A C 1
ATOM 1252 O O . LEU A 1 158 ? 10.451 3.856 -2.481 1.00 73.31 158 LEU A O 1
ATOM 1256 N N . LYS A 1 159 ? 11.399 5.579 -1.365 1.00 73.44 159 LYS A N 1
ATOM 1257 C CA . LYS A 1 159 ? 12.769 5.329 -1.806 1.00 73.44 159 LYS A CA 1
ATOM 1258 C C . LYS A 1 159 ? 13.565 4.711 -0.670 1.00 73.44 159 LYS A C 1
ATOM 1260 O O . LYS A 1 159 ? 13.781 5.378 0.335 1.00 73.44 159 LYS A O 1
ATOM 1265 N N . ILE A 1 160 ? 14.031 3.483 -0.859 1.00 68.25 160 ILE A N 1
ATOM 1266 C CA . ILE A 1 160 ? 14.984 2.863 0.064 1.00 68.25 160 ILE A CA 1
ATOM 1267 C C . ILE A 1 160 ? 16.372 3.158 -0.489 1.00 68.25 160 ILE A C 1
ATOM 1269 O O . ILE A 1 160 ? 16.736 2.627 -1.538 1.00 68.25 160 ILE A O 1
ATOM 1273 N N . GLY A 1 161 ? 17.081 4.075 0.172 1.00 64.19 161 GLY A N 1
ATOM 1274 C CA . GLY A 1 161 ? 18.441 4.477 -0.169 1.00 64.19 161 GLY A CA 1
ATOM 1275 C C . GLY A 1 161 ? 19.453 3.563 0.506 1.00 64.19 161 GLY A C 1
ATOM 1276 O O . GLY A 1 161 ? 19.510 3.498 1.730 1.00 64.19 161 GLY A O 1
ATOM 1277 N N . ILE A 1 162 ? 20.252 2.861 -0.290 1.00 67.44 162 ILE A N 1
ATOM 1278 C CA . ILE A 1 162 ? 21.309 1.982 0.218 1.00 67.44 162 ILE A CA 1
ATOM 1279 C C . ILE A 1 162 ? 22.608 2.780 0.312 1.00 67.44 162 ILE A C 1
ATOM 1281 O O . ILE A 1 162 ? 22.979 3.459 -0.650 1.00 67.44 162 ILE A O 1
ATOM 1285 N N . ASP A 1 163 ? 23.307 2.697 1.448 1.00 68.50 163 ASP A N 1
ATOM 1286 C CA . ASP A 1 163 ? 24.681 3.199 1.547 1.00 68.50 163 ASP A CA 1
ATOM 1287 C C . ASP A 1 163 ? 25.535 2.538 0.455 1.00 68.50 163 ASP A C 1
ATOM 1289 O O . ASP A 1 163 ? 25.511 1.323 0.270 1.00 68.50 163 ASP A O 1
ATOM 1293 N N . ASN A 1 164 ? 26.319 3.339 -0.262 1.00 63.41 164 ASN A N 1
ATOM 1294 C CA . ASN A 1 164 ? 27.183 2.884 -1.349 1.00 63.41 164 ASN A CA 1
ATOM 1295 C C . ASN A 1 164 ? 28.187 1.811 -0.904 1.00 63.41 164 ASN A C 1
ATOM 1297 O O . ASN A 1 164 ? 28.732 1.100 -1.743 1.00 63.41 164 ASN A O 1
ATOM 1301 N N . ARG A 1 165 ? 28.452 1.715 0.404 1.00 66.62 165 ARG A N 1
ATOM 1302 C CA . ARG A 1 165 ? 29.350 0.720 1.000 1.00 66.62 165 ARG A CA 1
ATOM 1303 C C . ARG A 1 165 ? 28.704 -0.654 1.198 1.00 66.62 165 ARG A C 1
ATOM 1305 O O . ARG A 1 165 ? 29.433 -1.609 1.452 1.00 66.62 165 ARG A O 1
ATOM 1312 N N . GLN A 1 166 ? 27.377 -0.772 1.104 1.00 66.12 166 GLN A N 1
ATOM 1313 C CA . GLN A 1 166 ? 26.679 -2.046 1.284 1.00 66.12 166 GLN A CA 1
ATOM 1314 C C . GLN A 1 166 ? 26.414 -2.751 -0.060 1.00 66.12 166 GLN A C 1
ATOM 1316 O O . GLN A 1 166 ? 25.897 -2.127 -0.993 1.00 66.12 166 GLN A O 1
ATOM 1321 N N . PRO A 1 167 ? 26.727 -4.058 -0.178 1.00 65.25 167 PRO A N 1
ATOM 1322 C CA . PRO A 1 167 ? 26.361 -4.854 -1.342 1.00 65.25 167 PRO A CA 1
ATOM 1323 C C . PRO A 1 167 ? 24.841 -4.927 -1.498 1.00 65.25 167 PRO A C 1
ATOM 1325 O O . PRO A 1 167 ? 24.109 -5.156 -0.535 1.00 65.25 167 PRO A O 1
ATOM 1328 N N . LEU A 1 168 ? 24.362 -4.790 -2.733 1.00 62.09 168 LEU A N 1
ATOM 1329 C CA . LEU A 1 168 ? 22.935 -4.875 -3.071 1.00 62.09 168 LEU A CA 1
ATOM 1330 C C . LEU A 1 168 ? 22.352 -6.246 -2.718 1.00 62.09 168 LEU A C 1
ATOM 1332 O O . LEU A 1 168 ? 21.189 -6.371 -2.341 1.00 62.09 168 LEU A O 1
ATOM 1336 N N . GLU A 1 169 ? 23.192 -7.269 -2.822 1.00 61.81 169 GLU A N 1
ATOM 1337 C CA . GLU A 1 169 ? 22.911 -8.665 -2.518 1.00 61.81 169 GLU A CA 1
ATOM 1338 C C . GLU A 1 169 ? 22.565 -8.876 -1.035 1.00 61.81 169 GLU A C 1
ATOM 1340 O O . GLU A 1 169 ? 21.957 -9.884 -0.694 1.00 61.81 169 GLU A O 1
ATOM 1345 N N . GLN A 1 170 ? 22.894 -7.921 -0.152 1.00 69.62 170 GLN A N 1
ATOM 1346 C CA . GLN A 1 170 ? 22.548 -7.985 1.270 1.00 69.62 170 GLN A CA 1
ATOM 1347 C C . GLN A 1 170 ? 21.125 -7.530 1.590 1.00 69.62 170 GLN A C 1
ATOM 1349 O O . GLN A 1 170 ? 20.699 -7.731 2.723 1.00 69.62 170 GLN A O 1
ATOM 1354 N N . LEU A 1 171 ? 20.377 -6.937 0.653 1.00 71.44 171 LEU A N 1
ATOM 1355 C CA . LEU A 1 171 ? 18.978 -6.549 0.896 1.00 71.44 171 LEU A CA 1
ATOM 1356 C C . LEU A 1 171 ? 17.969 -7.466 0.216 1.00 71.44 171 LEU A C 1
ATOM 1358 O O . LEU A 1 171 ? 16.810 -7.490 0.621 1.00 71.44 171 LEU A O 1
ATOM 1362 N N . PHE A 1 172 ? 18.396 -8.224 -0.791 1.00 74.06 172 PHE A N 1
ATOM 1363 C CA . PHE A 1 172 ? 17.540 -9.122 -1.559 1.00 74.06 172 PHE A CA 1
ATOM 1364 C C . PHE A 1 172 ? 17.859 -10.584 -1.261 1.00 74.06 172 PHE A C 1
ATOM 1366 O O . PHE A 1 172 ? 18.946 -10.929 -0.800 1.00 74.06 172 PHE A O 1
ATOM 1373 N N . LEU A 1 173 ? 16.903 -11.461 -1.542 1.00 76.44 173 LEU A N 1
ATOM 1374 C CA . LEU A 1 173 ? 17.190 -12.878 -1.736 1.00 76.44 173 LEU A CA 1
ATOM 1375 C C . LEU A 1 173 ? 17.847 -13.050 -3.114 1.00 76.44 173 LEU A C 1
ATOM 1377 O O . LEU A 1 173 ? 17.394 -12.452 -4.085 1.00 76.44 173 LEU A O 1
ATOM 1381 N N . SER A 1 174 ? 18.918 -13.843 -3.202 1.00 67.00 174 SER A N 1
ATOM 1382 C CA . SER A 1 174 ? 19.821 -13.874 -4.366 1.00 67.00 174 SER A CA 1
ATOM 1383 C C . SER A 1 174 ? 19.129 -14.099 -5.719 1.00 67.00 174 SER A C 1
ATOM 1385 O O . SER A 1 174 ? 19.557 -13.512 -6.708 1.00 67.00 174 SER A O 1
ATOM 1387 N N . GLU A 1 175 ? 18.048 -14.883 -5.758 1.00 67.38 175 GLU A N 1
ATOM 1388 C CA . GLU A 1 175 ? 17.327 -15.236 -6.994 1.00 67.38 175 GLU A CA 1
ATOM 1389 C C . GLU A 1 175 ? 15.914 -14.643 -7.098 1.00 67.38 175 GLU A C 1
ATOM 1391 O O . GLU A 1 175 ? 15.228 -14.854 -8.095 1.00 67.38 175 GLU A O 1
ATOM 1396 N N . PHE A 1 176 ? 15.460 -13.887 -6.094 1.00 68.56 176 PHE A N 1
ATOM 1397 C CA . PHE A 1 176 ? 14.075 -13.421 -6.033 1.00 68.56 176 PHE A CA 1
ATOM 1398 C C . PHE A 1 176 ? 13.996 -11.894 -5.933 1.00 68.56 176 PHE A C 1
ATOM 1400 O O . PHE A 1 176 ? 14.827 -11.273 -5.267 1.00 68.56 176 PHE A O 1
ATOM 1407 N N . PRO A 1 177 ? 12.950 -11.258 -6.495 1.00 72.50 177 PRO A N 1
ATOM 1408 C CA . PRO A 1 177 ? 12.670 -9.833 -6.300 1.00 72.50 177 PRO A CA 1
ATOM 1409 C C . PRO A 1 177 ? 12.119 -9.531 -4.892 1.00 72.50 177 PRO A C 1
ATOM 1411 O O . PRO A 1 177 ? 11.303 -8.632 -4.706 1.00 72.50 177 PRO A O 1
ATOM 1414 N N . LEU A 1 178 ? 12.542 -10.299 -3.888 1.00 78.81 178 LEU A N 1
ATOM 1415 C CA . LEU A 1 178 ? 12.071 -10.227 -2.514 1.00 78.81 178 LEU A CA 1
ATOM 1416 C C . LEU A 1 178 ? 13.172 -9.671 -1.621 1.00 78.81 178 LEU A C 1
ATOM 1418 O O . LEU A 1 178 ? 14.331 -10.086 -1.704 1.00 78.81 178 LEU A O 1
ATOM 1422 N N . LEU A 1 179 ? 12.787 -8.754 -0.737 1.00 77.31 179 LEU A N 1
ATOM 1423 C CA . LEU A 1 179 ? 13.671 -8.258 0.306 1.00 77.31 179 LEU A CA 1
ATOM 1424 C C . LEU A 1 179 ? 13.934 -9.369 1.327 1.00 77.31 179 LEU A C 1
ATOM 1426 O O . LEU A 1 179 ? 13.021 -10.088 1.740 1.00 77.31 179 LEU A O 1
ATOM 1430 N N . ASN A 1 180 ? 15.182 -9.496 1.759 1.00 78.00 180 ASN A N 1
ATOM 1431 C CA . ASN A 1 180 ? 15.547 -10.368 2.864 1.00 78.00 180 ASN A CA 1
ATOM 1432 C C . ASN A 1 180 ? 15.242 -9.685 4.213 1.00 78.00 180 ASN A C 1
ATOM 1434 O O . ASN A 1 180 ? 14.654 -8.602 4.268 1.00 78.00 180 ASN A O 1
ATOM 1438 N N . ARG A 1 181 ? 15.628 -10.309 5.331 1.00 77.62 181 ARG A N 1
ATOM 1439 C CA . ARG A 1 181 ? 15.361 -9.754 6.667 1.00 77.62 181 ARG A CA 1
ATOM 1440 C C . ARG A 1 181 ? 15.908 -8.333 6.837 1.00 77.62 181 ARG A C 1
ATOM 1442 O O . ARG A 1 181 ? 15.200 -7.495 7.373 1.00 77.62 181 ARG A O 1
ATOM 1449 N N . GLN A 1 182 ? 17.128 -8.071 6.372 1.00 74.88 182 GLN A N 1
ATOM 1450 C CA . GLN A 1 182 ? 17.753 -6.752 6.463 1.00 74.88 182 GLN A CA 1
ATOM 1451 C C . GLN A 1 182 ? 17.011 -5.731 5.596 1.00 74.88 182 GLN A C 1
ATOM 1453 O O . GLN A 1 182 ? 16.717 -4.643 6.073 1.00 74.88 182 GLN A O 1
ATOM 1458 N N . GLY A 1 183 ? 16.624 -6.105 4.373 1.00 71.88 183 GLY A N 1
ATOM 1459 C CA . GLY A 1 183 ? 15.824 -5.253 3.490 1.00 71.88 183 GLY A CA 1
ATOM 1460 C C . GLY A 1 183 ? 14.455 -4.867 4.060 1.00 71.88 183 GLY A C 1
ATOM 1461 O O . GLY A 1 183 ? 14.012 -3.750 3.840 1.00 71.88 183 GLY A O 1
ATOM 1462 N N . ASN A 1 184 ? 13.809 -5.751 4.830 1.00 74.81 184 ASN A N 1
ATOM 1463 C CA . ASN A 1 184 ? 12.527 -5.461 5.492 1.00 74.81 184 ASN A CA 1
ATOM 1464 C C . ASN A 1 184 ? 12.664 -4.659 6.803 1.00 74.81 184 ASN A C 1
ATOM 1466 O O . ASN A 1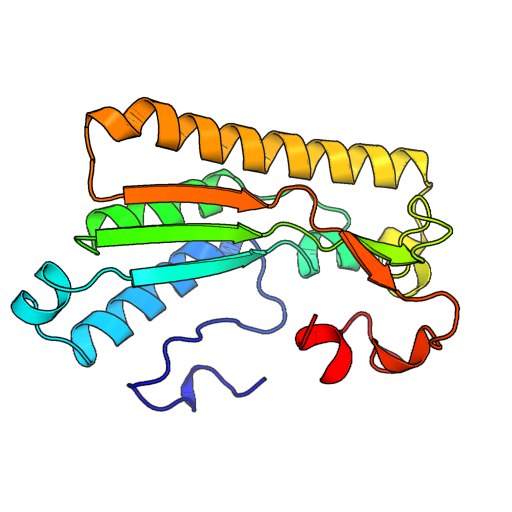 184 ? 11.651 -4.300 7.398 1.00 74.81 184 ASN A O 1
ATOM 1470 N N . CYS A 1 185 ? 13.885 -4.427 7.297 1.00 70.00 185 CYS A N 1
ATOM 1471 C CA . CYS A 1 185 ? 14.127 -3.638 8.508 1.00 70.00 185 CYS A CA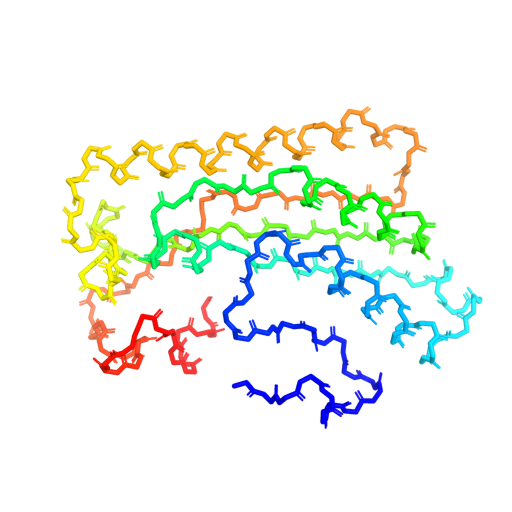 1
ATOM 1472 C C . CYS A 1 185 ? 14.349 -2.140 8.234 1.00 70.00 185 CYS A C 1
ATOM 1474 O O . CYS A 1 185 ? 14.452 -1.385 9.202 1.00 70.00 185 CYS A O 1
ATOM 1476 N N . PHE A 1 186 ? 14.446 -1.731 6.965 1.00 49.62 186 PHE A N 1
ATOM 1477 C CA . PHE A 1 186 ? 14.646 -0.341 6.542 1.00 49.62 186 PHE A CA 1
ATOM 1478 C C . PHE A 1 186 ? 13.348 0.333 6.097 1.00 49.62 186 PHE A C 1
ATOM 1480 O O . PHE A 1 186 ? 12.497 -0.352 5.487 1.00 49.62 186 PHE A O 1
#

pLDDT: mean 85.83, std 11.45, range [49.62, 97.44]

Organism: Meloidogyne enterolobii (NCBI:txid390850)

Radius of gyration: 17.58 Å; chains: 1; bounding box: 46×38×44 Å

InterPro domains:
  IPR001087 GDSL lipase/esterase [PF00657] (10-143)
  IPR038885 Phospholipase B1, membrane-associated [PTHR21325] (2-143)